Protein AF-A0AAE0R4P9-F1 (afdb_monomer_lite)

pLDDT: mean 78.82, std 17.65, range [33.41, 96.0]

Organism: NCBI:txid175788

Sequence (196 aa):
MGQENEKEKRLNDFHGYQITMQTGSVAAPDWIFLHCLPRKSEEVDDEVFYSPRSLVFPEAENRKWTIMKNSLLTAMNRFIGAVNNMDETVMVPSLLRDVPNASAGDDGDYLRVAEADMYTYYTHLKTIRNEIEWGAVLRGEEAQRPAEQAAEPEELENLLRFHLKGLYGVLTKLTSHANELTDRYKQEIGIAGWGQ

InterPro domains:
  IPR006130 Aspartate/ornithine carbamoyltransferase [PR00100] (29-38)
  IPR006130 Aspartate/ornithine carbamoyltransferase [PR00100] (40-63)
  IPR009786 Spot 14 family [PF07084] (68-191)
  IPR009786 Spot 14 family [PTHR14315] (66-192)
  IPR036901 Aspartate/ornithine carbamoyltransferase superfamily [G3DSA:3.40.50.1370] (1-62)
  IPR036901 Aspartate/ornithine carbamoyltransferase superfamily [SSF53671] (1-68)
  IPR053719 Lipogenesis and Microtubule Stabilization Superfamily [G3DSA:6.10.140.1610] (66-192)

Secondary structure (DSSP, 8-state):
---GGGHHHHHHHTTT--B-HHHHHTS-TT--B--PSSP-TTTB-HHHHTSTTB-HHHHHHHHHHHHHHTSHHHHHHHHHHHHHHHHHH-S-GGGGTT---TT-SSS-TT----S--HHHHHHHHHHHHHHHHH-TTS-SS----------S--HHHHHHHHHHHHHHHHHHHHHHHHHHHHHHHHHHTT-TTS--

Radius of gyration: 28.28 Å; chains: 1; bounding box: 63×45×63 Å

Structure (mmCIF, N/CA/C/O backbone):
data_AF-A0AAE0R4P9-F1
#
_entry.id   AF-A0AAE0R4P9-F1
#
loop_
_atom_site.group_PDB
_atom_site.id
_atom_site.type_symbol
_atom_site.label_atom_id
_atom_site.label_alt_id
_atom_site.label_comp_id
_atom_site.label_asym_id
_atom_site.label_entity_id
_atom_site.label_seq_id
_atom_site.pdbx_PDB_ins_code
_atom_site.Cartn_x
_atom_site.Cartn_y
_atom_site.Cartn_z
_atom_site.occupancy
_atom_site.B_iso_or_equiv
_atom_site.auth_seq_id
_atom_site.auth_comp_id
_atom_site.auth_asym_id
_atom_site.auth_atom_id
_atom_site.pdbx_PDB_model_num
ATOM 1 N N . MET A 1 1 ? -19.342 13.747 11.570 1.00 58.72 1 MET A N 1
ATOM 2 C CA . MET A 1 1 ? -18.900 14.984 12.259 1.00 58.72 1 MET A CA 1
ATOM 3 C C . MET A 1 1 ? -19.591 16.176 11.605 1.00 58.72 1 MET A C 1
ATOM 5 O O . MET A 1 1 ? -19.955 16.042 10.444 1.00 58.72 1 MET A O 1
ATOM 9 N N . GLY A 1 2 ? -19.804 17.288 12.321 1.00 75.75 2 GLY A N 1
ATOM 10 C CA . GLY A 1 2 ? -20.413 18.512 11.763 1.00 75.75 2 GLY A CA 1
ATOM 11 C C . GLY A 1 2 ? -21.912 18.728 12.032 1.00 75.75 2 GLY A C 1
ATOM 12 O O . GLY A 1 2 ? -22.491 19.648 11.472 1.00 75.75 2 GLY A O 1
ATOM 13 N N . GLN A 1 3 ? -22.543 17.910 12.882 1.00 74.81 3 GLN A N 1
ATOM 14 C CA . GLN A 1 3 ? -23.971 18.009 13.254 1.00 74.81 3 GLN A CA 1
ATOM 15 C C . GLN A 1 3 ? -24.159 17.957 14.780 1.00 74.81 3 GLN A C 1
ATOM 17 O O . GLN A 1 3 ? -25.011 17.244 15.303 1.00 74.81 3 GLN A O 1
ATOM 22 N N . GLU A 1 4 ? -23.305 18.651 15.526 1.00 77.81 4 GLU A N 1
ATOM 23 C CA . GLU A 1 4 ? -23.295 18.554 16.994 1.00 77.81 4 GLU A CA 1
ATOM 24 C C . GLU A 1 4 ? -24.542 19.188 17.628 1.00 77.81 4 GLU A C 1
ATOM 26 O O . GLU A 1 4 ? -25.077 18.643 18.590 1.00 77.81 4 GLU A O 1
ATOM 31 N N . ASN A 1 5 ? -25.080 20.251 17.019 1.00 80.19 5 ASN A N 1
ATOM 32 C CA . ASN A 1 5 ? -26.303 20.929 17.470 1.00 80.19 5 ASN A CA 1
ATOM 33 C C . ASN A 1 5 ? -27.567 20.053 17.370 1.00 80.19 5 ASN A C 1
ATOM 35 O O . ASN A 1 5 ? -28.570 20.350 18.009 1.00 80.19 5 ASN A O 1
ATOM 39 N N . GLU A 1 6 ? -27.534 18.974 16.581 1.00 84.50 6 GLU A N 1
ATOM 40 C CA . GLU A 1 6 ? -28.659 18.045 16.394 1.00 84.50 6 GLU A CA 1
ATOM 41 C C . GLU A 1 6 ? -28.501 16.752 17.210 1.00 84.50 6 GLU A C 1
ATOM 43 O O . GLU A 1 6 ? -29.314 15.832 17.089 1.00 84.50 6 GLU A O 1
ATOM 48 N N . LYS A 1 7 ? -27.454 16.657 18.042 1.00 82.12 7 LYS A N 1
ATOM 49 C CA . LYS A 1 7 ? -27.095 15.431 18.764 1.00 82.12 7 LYS A CA 1
ATOM 50 C C . LYS A 1 7 ? -28.247 14.895 19.617 1.00 82.12 7 LYS A C 1
ATOM 52 O O . LYS A 1 7 ? -28.540 13.707 19.541 1.00 82.12 7 LYS A O 1
ATOM 57 N N . GLU A 1 8 ? -28.906 15.749 20.399 1.00 83.25 8 GLU A N 1
ATOM 58 C CA . GLU A 1 8 ? -30.004 15.340 21.291 1.00 83.25 8 GLU A CA 1
ATOM 59 C C . GLU A 1 8 ? -31.221 14.826 20.522 1.00 83.25 8 GLU A C 1
ATOM 61 O O . GLU A 1 8 ? -31.790 13.793 20.872 1.00 83.25 8 GLU A O 1
ATOM 66 N N . LYS A 1 9 ? -31.586 15.500 19.426 1.00 87.44 9 LYS A N 1
ATOM 67 C CA . LYS A 1 9 ? -32.675 15.053 18.556 1.00 87.44 9 LYS A CA 1
ATOM 68 C C . LYS A 1 9 ? -32.369 13.671 17.977 1.00 87.44 9 LYS A C 1
ATOM 70 O O . LYS A 1 9 ? -33.199 12.777 18.060 1.00 87.44 9 LYS A O 1
ATOM 75 N N . ARG A 1 10 ? -31.148 13.471 17.474 1.00 86.75 10 ARG A N 1
ATOM 76 C CA . ARG A 1 10 ? -30.715 12.179 16.929 1.00 86.75 10 ARG A CA 1
ATOM 77 C C . ARG A 1 10 ? -30.654 11.081 17.988 1.00 86.75 10 ARG A C 1
ATOM 79 O O . ARG A 1 10 ? -31.025 9.957 17.690 1.00 86.75 10 ARG A O 1
ATOM 86 N N . LEU A 1 11 ? -30.214 11.383 19.208 1.00 85.94 11 LEU A N 1
ATOM 87 C CA . LEU A 1 11 ? -30.239 10.418 20.314 1.00 85.94 11 LEU A CA 1
ATOM 88 C C . LEU A 1 11 ? -31.655 9.899 20.576 1.00 85.94 11 LEU A C 1
ATOM 90 O O . LEU A 1 11 ? -31.833 8.699 20.759 1.00 85.94 11 LEU A O 1
ATOM 94 N N . ASN A 1 12 ? -32.652 10.785 20.531 1.00 88.19 12 ASN A N 1
ATOM 95 C CA . ASN A 1 12 ? -34.053 10.393 20.658 1.00 88.19 12 ASN A CA 1
ATOM 96 C C . ASN A 1 12 ? -34.551 9.617 19.430 1.00 88.19 12 ASN A C 1
ATOM 98 O O . ASN A 1 12 ? -35.180 8.575 19.592 1.00 88.19 12 ASN A O 1
ATOM 102 N N . ASP A 1 13 ? -34.240 10.077 18.215 1.00 91.12 13 ASP A N 1
ATOM 103 C CA . ASP A 1 13 ? -34.675 9.426 16.970 1.00 91.12 13 ASP A CA 1
ATOM 104 C C . ASP A 1 13 ? -34.090 8.006 16.816 1.00 91.12 13 ASP A C 1
ATOM 106 O O . ASP A 1 13 ? -34.750 7.110 16.292 1.00 91.12 13 ASP A O 1
ATOM 110 N N . PHE A 1 14 ? -32.859 7.788 17.293 1.00 89.50 14 PHE A N 1
ATOM 111 C CA . PHE A 1 14 ? -32.166 6.494 17.272 1.00 89.50 14 PHE A CA 1
ATOM 112 C C . PHE A 1 14 ? -32.306 5.705 18.582 1.00 89.50 14 PHE A C 1
ATOM 114 O O . PHE A 1 14 ? -31.661 4.666 18.754 1.00 89.50 14 PHE A O 1
ATOM 121 N N . HIS A 1 15 ? -33.161 6.149 19.504 1.00 88.50 15 HIS A N 1
ATOM 122 C CA . HIS A 1 15 ? -33.407 5.421 20.740 1.00 88.50 15 HIS A CA 1
ATOM 123 C C . HIS A 1 15 ? -33.958 4.017 20.436 1.00 88.50 15 HIS A C 1
ATOM 125 O O . HIS A 1 15 ? -34.934 3.858 19.704 1.00 88.50 15 HIS A O 1
ATOM 131 N N . GLY A 1 16 ? -33.329 2.985 21.004 1.00 89.38 16 GLY A N 1
ATOM 132 C CA . GLY A 1 16 ? -33.685 1.580 20.765 1.00 89.38 16 GLY A CA 1
ATOM 133 C C . GLY A 1 16 ? -33.009 0.926 19.554 1.00 89.38 16 GLY A C 1
ATOM 134 O O . GLY A 1 16 ? -33.188 -0.270 19.353 1.00 89.38 16 GLY A O 1
ATOM 135 N N . TYR A 1 17 ? -32.196 1.659 18.785 1.00 92.19 17 TYR A N 1
ATOM 136 C CA . TYR A 1 17 ? -31.399 1.100 17.680 1.00 92.19 17 TYR A CA 1
ATOM 137 C C . TYR A 1 17 ? -29.973 0.701 18.084 1.00 92.19 17 TYR A C 1
ATOM 139 O O . TYR A 1 17 ? -29.176 0.325 17.224 1.00 92.19 17 TYR A O 1
ATOM 147 N N . GLN A 1 18 ? -29.637 0.771 19.374 1.00 93.94 18 GLN A N 1
ATOM 148 C CA . GLN A 1 18 ? -28.334 0.328 19.861 1.00 93.94 18 GLN A CA 1
ATOM 149 C C . GLN A 1 18 ? -28.146 -1.167 19.567 1.00 93.94 18 GLN A C 1
ATOM 151 O O . GLN A 1 18 ? -29.007 -1.995 19.878 1.00 93.94 18 GLN A O 1
ATOM 156 N N . ILE A 1 19 ? -27.009 -1.523 18.972 1.00 94.56 19 ILE A N 1
ATOM 157 C CA . ILE A 1 19 ? -26.685 -2.920 18.688 1.00 94.56 19 ILE A CA 1
ATOM 158 C C . ILE A 1 19 ? -26.236 -3.601 19.983 1.00 94.56 19 ILE A C 1
ATOM 160 O O . ILE A 1 19 ? -25.223 -3.231 20.576 1.00 94.56 19 ILE A O 1
ATOM 164 N N . THR A 1 20 ? -26.993 -4.612 20.407 1.00 94.81 20 THR A N 1
ATOM 165 C CA . THR A 1 20 ? -26.744 -5.398 21.624 1.00 94.81 20 THR A CA 1
ATOM 166 C C . THR A 1 20 ? -26.648 -6.890 21.298 1.00 94.81 20 THR A C 1
ATOM 168 O O . THR A 1 20 ? -26.977 -7.327 20.190 1.00 94.81 20 THR A O 1
ATOM 171 N N . MET A 1 21 ? -26.248 -7.710 22.273 1.00 92.75 21 MET A N 1
ATOM 172 C CA . MET A 1 21 ? -26.248 -9.171 22.113 1.00 92.75 21 MET A CA 1
ATOM 173 C C . MET A 1 21 ? -27.657 -9.729 21.857 1.00 92.75 21 MET A C 1
ATOM 175 O O . MET A 1 21 ? -27.809 -10.731 21.158 1.00 92.75 21 MET A O 1
ATOM 179 N N . GLN A 1 22 ? -28.699 -9.050 22.351 1.00 92.44 22 GLN A N 1
ATOM 180 C CA . GLN A 1 22 ? -30.094 -9.386 22.053 1.00 92.44 22 GLN A CA 1
ATOM 181 C C . GLN A 1 22 ? -30.405 -9.149 20.571 1.00 92.44 22 GLN A C 1
ATOM 183 O O . GLN A 1 22 ? -31.009 -10.004 19.928 1.00 92.44 22 GLN A O 1
ATOM 188 N N . THR A 1 23 ? -29.913 -8.053 19.990 1.00 89.94 23 THR A N 1
ATOM 189 C CA . THR A 1 23 ? -30.006 -7.793 18.544 1.00 89.94 23 THR A CA 1
ATOM 190 C C . THR A 1 23 ? -29.269 -8.868 17.737 1.00 89.94 23 THR A C 1
ATOM 192 O O . THR A 1 23 ? -29.771 -9.335 16.720 1.00 89.94 23 THR A O 1
ATOM 195 N N . GLY A 1 24 ? -28.108 -9.327 18.214 1.00 88.44 24 GLY A N 1
ATOM 196 C CA . GLY A 1 24 ? -27.376 -10.442 17.604 1.00 88.44 24 GLY A CA 1
ATOM 197 C C . GLY A 1 24 ? -28.107 -11.789 17.686 1.00 88.44 24 GLY A C 1
ATOM 198 O O . GLY A 1 24 ? -27.900 -12.652 16.839 1.00 88.44 24 GLY A O 1
ATOM 199 N N . SER A 1 25 ? -28.994 -11.984 18.668 1.00 89.62 25 SER A N 1
ATOM 200 C CA . SER A 1 25 ? -29.718 -13.253 18.861 1.00 89.62 25 SER A CA 1
ATOM 201 C C . SER A 1 25 ? -30.745 -13.561 17.767 1.00 89.62 25 SER A C 1
ATOM 203 O O . SER A 1 25 ? -31.070 -14.726 17.548 1.00 89.62 25 SER A O 1
ATOM 205 N N . VAL A 1 26 ? -31.228 -12.531 17.063 1.00 93.94 26 VAL A N 1
ATOM 206 C CA . VAL A 1 26 ? -32.136 -12.683 15.914 1.00 93.94 26 VAL A CA 1
ATOM 207 C C . VAL A 1 26 ? -31.395 -12.794 14.576 1.00 93.94 26 VAL A C 1
ATOM 209 O O . VAL A 1 26 ? -32.025 -13.047 13.551 1.00 93.94 26 VAL A O 1
ATOM 212 N N . ALA A 1 27 ? -30.073 -12.596 14.565 1.00 93.31 27 ALA A N 1
ATOM 213 C CA . ALA A 1 27 ? -29.243 -12.741 13.374 1.00 93.31 27 ALA A CA 1
ATOM 214 C C . ALA A 1 27 ? -28.890 -14.216 13.102 1.00 93.31 27 ALA A C 1
ATOM 216 O O . ALA A 1 27 ? -29.140 -15.106 13.917 1.00 93.31 27 ALA A O 1
ATOM 217 N N . ALA A 1 28 ? -28.290 -14.485 11.939 1.00 95.19 28 ALA A N 1
ATOM 218 C CA . ALA A 1 28 ? -27.795 -15.820 11.601 1.00 95.19 28 ALA A CA 1
ATOM 219 C C . ALA A 1 28 ? -26.776 -16.321 12.650 1.00 95.19 28 ALA A C 1
ATOM 221 O O . ALA A 1 28 ? -26.017 -15.507 13.169 1.00 95.19 28 ALA A O 1
ATOM 222 N N . PRO A 1 29 ? -26.702 -17.627 12.973 1.00 92.81 29 PRO A N 1
ATOM 223 C CA . PRO A 1 29 ? -25.847 -18.138 14.060 1.00 92.81 29 PRO A CA 1
ATOM 224 C C . PRO A 1 29 ? -24.351 -17.776 13.958 1.00 92.81 29 PRO A C 1
ATOM 226 O O . PRO A 1 29 ? -23.649 -17.692 14.973 1.00 92.81 29 PRO A O 1
ATOM 229 N N . ASP A 1 30 ? -23.869 -17.556 12.738 1.00 94.06 30 ASP A N 1
ATOM 230 C CA . ASP A 1 30 ? -22.506 -17.193 12.349 1.00 94.06 30 ASP A CA 1
ATOM 231 C C . ASP A 1 30 ? -22.319 -15.682 12.119 1.00 94.06 30 ASP A C 1
ATOM 233 O O . ASP A 1 30 ? -21.364 -15.264 11.465 1.00 94.06 30 ASP A O 1
ATOM 237 N N . TRP A 1 31 ? -23.211 -14.849 12.662 1.00 95.44 31 TRP A N 1
ATOM 238 C CA . TRP A 1 31 ? -23.125 -13.402 12.505 1.00 95.44 31 TRP A CA 1
ATOM 239 C C . TRP A 1 31 ? -21.782 -12.836 12.985 1.00 95.44 31 TRP A C 1
ATOM 241 O O . TRP A 1 31 ? -21.207 -13.264 13.992 1.00 95.44 31 TRP A O 1
ATOM 251 N N . ILE A 1 32 ? -21.329 -11.815 12.262 1.00 95.44 32 ILE A N 1
ATOM 252 C CA . ILE A 1 32 ? -20.161 -10.997 12.580 1.00 95.44 32 ILE A CA 1
ATOM 253 C C . ILE A 1 32 ? -20.594 -9.545 12.749 1.00 95.44 32 ILE A C 1
ATOM 255 O O . ILE A 1 32 ? -21.553 -9.094 12.120 1.00 95.44 32 ILE A O 1
ATOM 259 N N . PHE A 1 33 ? -19.880 -8.809 13.592 1.00 95.75 33 PHE A N 1
ATOM 260 C CA . PHE A 1 33 ? -20.101 -7.383 13.789 1.00 95.75 33 PHE A CA 1
ATOM 261 C C . PHE A 1 33 ? -18.975 -6.566 13.158 1.00 95.75 33 PHE A C 1
ATOM 263 O O . PHE A 1 33 ? -17.792 -6.840 13.371 1.00 95.75 33 PHE A O 1
ATOM 270 N N . LEU A 1 34 ? -19.368 -5.557 12.383 1.00 94.94 34 LEU A N 1
ATOM 271 C CA . LEU A 1 34 ? -18.495 -4.602 11.705 1.00 94.94 34 LEU A CA 1
ATOM 272 C C . LEU A 1 34 ? -18.910 -3.187 12.099 1.00 94.94 34 LEU A C 1
ATOM 274 O O . LEU A 1 34 ? -20.095 -2.919 12.307 1.00 94.94 34 LEU A O 1
ATOM 278 N N . HIS A 1 35 ? -17.938 -2.287 12.207 1.00 93.88 35 HIS A N 1
ATOM 279 C CA . HIS A 1 35 ? -18.174 -0.904 12.608 1.00 93.88 35 HIS A CA 1
ATOM 280 C C . HIS A 1 35 ? -16.986 -0.032 12.220 1.00 93.88 35 HIS A C 1
ATOM 282 O O . HIS A 1 35 ? -15.831 -0.336 12.525 1.00 93.88 35 HIS A O 1
ATOM 288 N N . CYS A 1 36 ? -17.269 1.092 11.570 1.00 90.56 36 CYS A N 1
ATOM 289 C CA . CYS A 1 36 ? -16.236 2.047 11.224 1.00 90.56 36 CYS A CA 1
ATOM 290 C C . CYS A 1 36 ? -15.897 2.954 12.415 1.00 90.56 36 CYS A C 1
ATOM 292 O O . CYS A 1 36 ? -16.744 3.635 12.981 1.00 90.56 36 CYS A O 1
ATOM 294 N N . LEU A 1 37 ? -14.615 3.030 12.762 1.00 89.88 37 LEU A N 1
ATOM 295 C CA . LEU A 1 37 ? -14.149 3.896 13.845 1.00 89.88 37 LEU A CA 1
ATOM 296 C C . LEU A 1 37 ? -14.190 5.392 13.453 1.00 89.88 37 LEU A C 1
ATOM 298 O O . LEU A 1 37 ? -13.979 5.720 12.280 1.00 89.88 37 LEU A O 1
ATOM 302 N N . PRO A 1 38 ? -14.379 6.319 14.418 1.00 90.19 38 PRO A N 1
ATOM 303 C CA . PRO A 1 38 ? -14.466 6.091 15.864 1.00 90.19 38 PRO A CA 1
ATOM 304 C C . PRO A 1 38 ? -15.874 5.731 16.356 1.00 90.19 38 PRO A C 1
ATOM 306 O O . PRO A 1 38 ? -16.858 6.362 15.973 1.00 90.19 38 PRO A O 1
ATOM 309 N N . ARG A 1 39 ? -15.923 4.783 17.296 1.00 89.75 39 ARG A N 1
ATOM 310 C CA . ARG A 1 39 ? -17.142 4.318 17.965 1.00 89.75 39 ARG A CA 1
ATOM 311 C C . ARG A 1 39 ? -17.666 5.323 19.007 1.00 89.75 39 ARG A C 1
ATOM 313 O O . ARG A 1 39 ? -16.886 6.011 19.672 1.00 89.75 39 ARG A O 1
ATOM 320 N N . LYS A 1 40 ? -18.985 5.374 19.177 1.00 88.50 40 LYS A N 1
ATOM 321 C CA . LYS A 1 40 ? -19.752 6.025 20.248 1.00 88.50 40 LYS A CA 1
ATOM 322 C C . LYS A 1 40 ? -20.412 4.970 21.150 1.00 88.50 40 LYS A C 1
ATOM 324 O O . LYS A 1 40 ? -20.724 3.867 20.712 1.00 88.50 40 LYS A O 1
ATOM 329 N N . SER A 1 41 ? -20.608 5.276 22.429 1.00 86.38 41 SER A N 1
ATOM 330 C CA . SER A 1 41 ? -21.216 4.323 23.375 1.00 86.38 41 SER A CA 1
ATOM 331 C C . SER A 1 41 ? -22.700 4.082 23.085 1.00 86.38 41 SER A C 1
ATOM 333 O O . SER A 1 41 ? -23.235 3.026 23.399 1.00 86.38 41 SER A O 1
ATOM 335 N N . GLU A 1 42 ? -23.365 5.052 22.460 1.00 88.62 42 GLU A N 1
ATOM 336 C CA . GLU A 1 42 ? -24.811 5.059 22.241 1.00 88.62 42 GLU A CA 1
ATOM 337 C C . GLU A 1 42 ? -25.260 4.212 21.030 1.00 88.62 42 GLU A C 1
ATOM 339 O O . GLU A 1 42 ? -26.445 3.938 20.884 1.00 88.62 42 GLU A O 1
ATOM 344 N N . GLU A 1 43 ? -24.337 3.777 20.164 1.00 92.50 43 GLU A N 1
ATOM 345 C CA . GLU A 1 43 ? -24.650 3.019 18.933 1.00 92.50 43 GLU A CA 1
ATOM 346 C C . GLU A 1 43 ? -24.473 1.498 19.069 1.00 92.50 43 GLU A C 1
ATOM 348 O O . GLU A 1 43 ? -25.199 0.731 18.439 1.00 92.50 43 GLU A O 1
ATOM 353 N N . VAL A 1 44 ? -23.539 1.039 19.903 1.00 93.88 44 VAL A N 1
ATOM 354 C CA . VAL A 1 44 ? -23.268 -0.387 20.131 1.00 93.88 44 VAL A CA 1
ATOM 355 C C . VAL A 1 44 ? -22.817 -0.597 21.566 1.00 93.88 44 VAL A C 1
ATOM 357 O O . VAL A 1 44 ? -22.084 0.230 22.108 1.00 93.88 44 VAL A O 1
ATOM 360 N N . ASP A 1 45 ? -23.255 -1.694 22.171 1.00 94.19 45 ASP A N 1
ATOM 361 C CA . ASP A 1 45 ? -22.843 -2.106 23.511 1.00 94.19 45 ASP A CA 1
ATOM 362 C C . ASP A 1 45 ? -21.405 -2.664 23.528 1.00 94.19 45 ASP A C 1
ATOM 364 O O . ASP A 1 45 ? -20.922 -3.235 22.544 1.00 94.19 45 ASP A O 1
ATOM 368 N N . ASP A 1 46 ? -20.713 -2.521 24.658 1.00 94.38 46 ASP A N 1
ATOM 369 C CA . ASP A 1 46 ? -19.353 -3.030 24.860 1.00 94.38 46 ASP A CA 1
ATOM 370 C C . ASP A 1 46 ? -19.282 -4.544 24.662 1.00 94.38 46 ASP A C 1
ATOM 372 O O . ASP A 1 46 ? -18.326 -5.040 24.060 1.00 94.38 46 ASP A O 1
ATOM 376 N N . GLU A 1 47 ? -20.316 -5.269 25.100 1.00 94.56 47 GLU A N 1
ATOM 377 C CA . GLU A 1 47 ? -20.384 -6.721 24.947 1.00 94.56 47 GLU A CA 1
ATOM 378 C C . GLU A 1 47 ? -20.304 -7.146 23.481 1.00 94.56 47 GLU A C 1
ATOM 380 O O . GLU A 1 47 ? -19.588 -8.092 23.165 1.00 94.56 47 GLU A O 1
ATOM 385 N N . VAL A 1 48 ? -20.979 -6.433 22.573 1.00 94.38 48 VAL A N 1
ATOM 386 C CA . VAL A 1 48 ? -20.925 -6.723 21.132 1.00 94.38 48 VAL A CA 1
ATOM 387 C C . VAL A 1 48 ? -19.596 -6.259 20.552 1.00 94.38 48 VAL A C 1
ATOM 389 O O . VAL A 1 48 ? -18.939 -7.024 19.841 1.00 94.38 48 VAL A O 1
ATOM 392 N N . PHE A 1 49 ? -19.187 -5.027 20.865 1.00 95.06 49 PHE A N 1
ATOM 393 C CA . PHE A 1 49 ? -18.022 -4.384 20.262 1.00 95.06 49 PHE A CA 1
ATOM 394 C C . PHE A 1 49 ? -16.709 -5.116 20.565 1.00 95.06 49 PHE A C 1
ATOM 396 O O . PHE A 1 49 ? -15.840 -5.191 19.696 1.00 95.06 49 PHE A O 1
ATOM 403 N N . TYR A 1 50 ? -16.572 -5.680 21.767 1.00 94.31 50 TYR A N 1
ATOM 404 C CA . TYR A 1 50 ? -15.398 -6.454 22.184 1.00 94.31 50 TYR A CA 1
ATOM 405 C C . TYR A 1 50 ? -15.618 -7.973 22.140 1.00 94.31 50 TYR A C 1
ATOM 407 O O . TYR A 1 50 ? -14.743 -8.734 22.556 1.00 94.31 50 TYR A O 1
ATOM 415 N N . SER A 1 51 ? -16.765 -8.438 21.633 1.00 94.19 51 SER A N 1
ATOM 416 C CA . SER A 1 51 ? -17.028 -9.872 21.497 1.00 94.19 51 SER A CA 1
ATOM 417 C C . SER A 1 51 ? -16.057 -10.545 20.515 1.00 94.19 51 SER A C 1
ATOM 419 O O . SER A 1 51 ? -15.568 -9.908 19.580 1.00 94.19 51 SER A O 1
ATOM 421 N N . PRO A 1 52 ? -15.885 -11.877 20.604 1.00 93.88 52 PRO A N 1
ATOM 422 C CA . PRO A 1 52 ? -15.199 -12.660 19.572 1.00 93.88 52 PRO A CA 1
ATOM 423 C C . PRO A 1 52 ? -15.837 -12.584 18.174 1.00 93.88 52 PRO A C 1
ATOM 425 O O . PRO A 1 52 ? -15.219 -13.003 17.201 1.00 93.88 52 PRO A O 1
ATOM 428 N N . ARG A 1 53 ? -17.079 -12.088 18.063 1.00 94.00 53 ARG A N 1
ATOM 429 C CA . ARG A 1 53 ? -17.784 -11.882 16.788 1.00 94.00 53 ARG A CA 1
ATOM 430 C C . ARG A 1 53 ? -17.491 -10.518 16.160 1.00 94.00 53 ARG A C 1
ATOM 432 O O . ARG A 1 53 ? -17.874 -10.279 15.017 1.00 94.00 53 ARG A O 1
ATOM 439 N N . SER A 1 54 ? -16.832 -9.626 16.895 1.00 96.00 54 SER A N 1
ATOM 440 C CA . SER A 1 54 ? -16.444 -8.305 16.417 1.00 96.00 54 SER A CA 1
ATOM 441 C C . SER A 1 54 ? -15.184 -8.382 15.565 1.00 96.00 54 SER A C 1
ATOM 443 O O . SER A 1 54 ? -14.131 -8.831 16.014 1.00 96.00 54 SER A O 1
ATOM 445 N N . LEU A 1 55 ? -15.285 -7.889 14.333 1.00 95.81 55 LEU A N 1
ATOM 446 C CA . LEU A 1 55 ? -14.162 -7.747 13.407 1.00 95.81 55 LEU A CA 1
ATOM 447 C C . LEU A 1 55 ? -13.776 -6.278 13.196 1.00 95.81 55 LEU A C 1
ATOM 449 O O . LEU A 1 55 ? -13.101 -5.959 12.223 1.00 95.81 55 LEU A O 1
ATOM 453 N N . VAL A 1 56 ? -14.144 -5.386 14.118 1.00 94.25 56 VAL A N 1
ATOM 454 C CA . VAL A 1 56 ? -13.907 -3.935 14.009 1.00 94.25 56 VAL A CA 1
ATOM 455 C C . VAL A 1 56 ? -12.421 -3.583 13.858 1.00 94.25 56 VAL A C 1
ATOM 457 O O . VAL A 1 56 ? -12.050 -2.781 13.000 1.00 94.25 56 VAL A O 1
ATOM 460 N N . PHE A 1 57 ? -11.540 -4.188 14.660 1.00 91.75 57 PHE A N 1
ATOM 461 C CA . PHE A 1 57 ? -10.098 -3.927 14.557 1.00 91.75 57 PHE A CA 1
ATOM 462 C C . PHE A 1 57 ? -9.472 -4.541 13.291 1.00 91.75 57 PHE A C 1
ATOM 464 O O . PHE A 1 57 ? -8.764 -3.813 12.590 1.00 91.75 57 PHE A O 1
ATOM 471 N N . PRO A 1 58 ? -9.767 -5.807 12.922 1.00 92.31 58 PRO A N 1
ATOM 472 C CA . PRO A 1 58 ? -9.394 -6.341 11.611 1.00 92.31 58 PRO A CA 1
ATOM 473 C C . PRO A 1 58 ? -9.900 -5.500 10.426 1.00 92.31 58 PRO A C 1
ATOM 475 O O . PRO A 1 58 ? -9.159 -5.266 9.473 1.00 92.31 58 PRO A O 1
ATOM 478 N N . GLU A 1 59 ? -11.139 -4.998 10.473 1.00 89.44 59 GLU A N 1
ATOM 479 C CA . GLU A 1 59 ? -11.705 -4.105 9.452 1.00 89.44 59 GLU A CA 1
ATOM 480 C C . GLU A 1 59 ? -10.879 -2.816 9.326 1.00 89.44 59 GLU A C 1
ATOM 482 O O . GLU A 1 59 ? -10.513 -2.410 8.217 1.00 89.44 59 GLU A O 1
ATOM 487 N N . ALA A 1 60 ? -10.538 -2.190 10.457 1.00 88.00 60 ALA A N 1
ATOM 488 C CA . ALA A 1 60 ? -9.708 -0.991 10.486 1.00 88.00 60 ALA A CA 1
ATOM 489 C C . ALA A 1 60 ? -8.307 -1.245 9.901 1.00 88.00 60 ALA A C 1
ATOM 491 O O . ALA A 1 60 ? -7.814 -0.435 9.112 1.00 88.00 60 ALA A O 1
ATOM 492 N N . GLU A 1 61 ? -7.682 -2.381 10.219 1.00 84.88 61 GLU A N 1
ATOM 493 C CA . GLU A 1 61 ? -6.384 -2.759 9.655 1.00 84.88 61 GLU A CA 1
ATOM 494 C C . GLU A 1 61 ? -6.467 -2.989 8.137 1.00 84.88 61 GLU A C 1
ATOM 496 O O . GLU A 1 61 ? -5.624 -2.505 7.375 1.00 84.88 61 GLU A O 1
ATOM 501 N N . ASN A 1 62 ? -7.534 -3.638 7.663 1.00 86.50 62 ASN A N 1
ATOM 502 C CA . ASN A 1 62 ? -7.767 -3.893 6.241 1.00 86.50 62 ASN A CA 1
ATOM 503 C C . ASN A 1 62 ? -7.861 -2.610 5.399 1.00 86.50 62 ASN A C 1
ATOM 505 O O . ASN A 1 62 ? -7.497 -2.624 4.215 1.00 86.50 62 ASN A O 1
ATOM 509 N 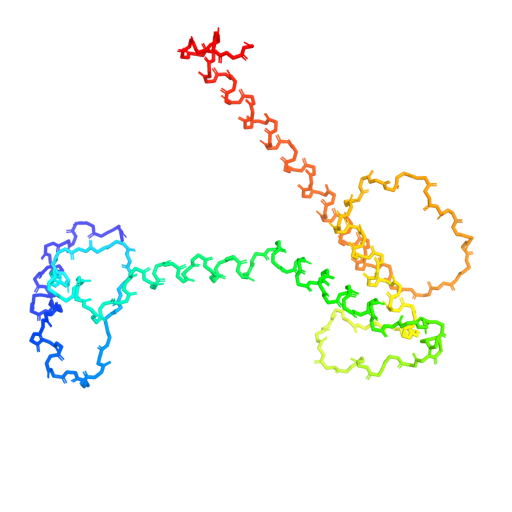N . ARG A 1 63 ? -8.250 -1.468 5.988 1.00 80.88 63 ARG A N 1
ATOM 510 C CA . ARG A 1 63 ? -8.184 -0.164 5.300 1.00 80.88 63 ARG A CA 1
ATOM 511 C C . ARG A 1 63 ? -6.752 0.219 4.935 1.00 80.88 63 ARG A C 1
ATOM 513 O O . ARG A 1 63 ? -6.520 0.651 3.807 1.00 80.88 63 ARG A O 1
ATOM 520 N N . LYS A 1 64 ? -5.781 0.001 5.833 1.00 74.31 64 LYS A N 1
ATOM 521 C CA . LYS A 1 64 ? -4.353 0.244 5.563 1.00 74.31 64 LYS A CA 1
ATOM 522 C C . LYS A 1 64 ? -3.893 -0.581 4.363 1.00 74.31 64 LYS A C 1
ATOM 524 O O . LYS A 1 64 ? -3.324 -0.037 3.421 1.00 74.31 64 LYS A O 1
ATOM 529 N N . TRP A 1 65 ? -4.186 -1.880 4.364 1.00 71.38 65 TRP A N 1
ATOM 530 C CA . TRP A 1 65 ? -3.809 -2.791 3.281 1.00 71.38 65 TRP A CA 1
ATOM 531 C C . TRP A 1 65 ? -4.433 -2.401 1.940 1.00 71.38 65 TRP A C 1
ATOM 533 O O . TRP A 1 65 ? -3.767 -2.465 0.910 1.00 71.38 65 TRP A O 1
ATOM 543 N N . THR A 1 66 ? -5.685 -1.948 1.945 1.00 70.62 66 THR A N 1
ATOM 544 C CA . THR A 1 66 ? -6.398 -1.535 0.727 1.00 70.62 66 THR A CA 1
ATOM 545 C C . THR A 1 66 ? -5.825 -0.243 0.147 1.00 70.62 66 THR A C 1
ATOM 547 O O . THR A 1 66 ? -5.556 -0.169 -1.049 1.00 70.62 66 THR A O 1
ATOM 550 N N . ILE A 1 67 ? -5.553 0.753 0.994 1.00 69.19 67 ILE A N 1
ATOM 551 C CA . ILE A 1 67 ? -4.940 2.021 0.575 1.00 69.19 67 ILE A CA 1
ATOM 552 C C . ILE A 1 67 ? -3.518 1.783 0.053 1.00 69.19 67 ILE A C 1
ATOM 554 O O . ILE A 1 67 ? -3.155 2.293 -1.005 1.00 69.19 67 ILE A O 1
ATOM 558 N N . MET A 1 68 ? -2.726 0.956 0.743 1.00 61.94 68 MET A N 1
ATOM 559 C CA . MET A 1 68 ? -1.374 0.614 0.293 1.00 61.94 68 MET A CA 1
ATOM 560 C C . MET A 1 68 ? -1.396 -0.110 -1.059 1.00 61.94 68 MET A C 1
ATOM 562 O O . MET A 1 68 ? -0.586 0.223 -1.921 1.00 61.94 68 MET A O 1
ATOM 566 N N . LYS A 1 69 ? -2.354 -1.020 -1.300 1.00 66.75 69 LYS A N 1
ATOM 567 C CA . LYS A 1 69 ? -2.500 -1.749 -2.577 1.00 66.75 69 LYS A CA 1
ATOM 568 C C . LYS A 1 69 ? -2.722 -0.848 -3.797 1.00 66.75 69 LYS A C 1
ATOM 570 O O . LYS A 1 69 ? -2.351 -1.263 -4.897 1.00 66.75 69 LYS A O 1
ATOM 575 N N . ASN A 1 70 ? -3.302 0.335 -3.595 1.00 73.62 70 ASN A N 1
ATOM 576 C CA . ASN A 1 70 ? -3.567 1.330 -4.638 1.00 73.62 70 ASN A CA 1
ATOM 577 C C . ASN A 1 70 ? -2.509 2.445 -4.676 1.00 73.62 70 ASN A C 1
ATOM 579 O O . ASN A 1 70 ? -2.670 3.430 -5.393 1.00 73.62 70 ASN A O 1
ATOM 583 N N . SER A 1 71 ? -1.431 2.321 -3.898 1.00 83.38 71 SER A N 1
ATOM 584 C CA . SER A 1 71 ? -0.328 3.278 -3.948 1.00 83.38 71 SER A CA 1
ATOM 585 C C . SER A 1 71 ? 0.476 3.135 -5.239 1.00 83.38 71 SER A C 1
ATOM 587 O O . SER A 1 71 ? 0.690 2.025 -5.737 1.00 83.38 71 SER A O 1
ATOM 589 N N . LEU A 1 72 ? 1.004 4.264 -5.721 1.00 83.25 72 LEU A N 1
ATOM 590 C CA . LEU A 1 72 ? 1.947 4.302 -6.840 1.00 83.25 72 LEU A CA 1
ATOM 591 C C . LEU A 1 72 ? 3.138 3.360 -6.603 1.00 83.25 72 LEU A C 1
ATOM 593 O O . LEU A 1 72 ? 3.504 2.604 -7.494 1.00 83.25 72 LEU A O 1
ATOM 597 N N . LEU A 1 73 ? 3.675 3.329 -5.377 1.00 83.19 73 LEU A N 1
ATOM 598 C CA . LEU A 1 73 ? 4.775 2.437 -4.998 1.00 83.19 73 LEU A CA 1
ATOM 599 C C . LEU A 1 73 ? 4.416 0.957 -5.202 1.00 83.19 73 LEU A C 1
ATOM 601 O O . LEU A 1 73 ? 5.224 0.180 -5.700 1.00 83.19 73 LEU A O 1
ATOM 605 N N . THR A 1 74 ? 3.192 0.558 -4.850 1.00 83.94 74 THR A N 1
ATOM 606 C CA . THR A 1 74 ? 2.747 -0.826 -5.056 1.00 83.94 74 THR A CA 1
ATOM 607 C C . THR A 1 74 ? 2.545 -1.142 -6.535 1.00 83.94 74 THR A C 1
ATOM 609 O O . THR A 1 74 ? 2.897 -2.239 -6.966 1.00 83.94 74 THR A O 1
ATOM 612 N N . ALA A 1 75 ? 2.025 -0.201 -7.327 1.00 86.19 75 ALA A N 1
ATOM 613 C CA . ALA A 1 75 ? 1.929 -0.364 -8.777 1.00 86.19 75 ALA A CA 1
ATOM 614 C C . ALA A 1 75 ? 3.320 -0.517 -9.425 1.00 86.19 75 ALA A C 1
ATOM 616 O O . ALA A 1 75 ? 3.527 -1.451 -10.197 1.00 86.19 75 ALA A O 1
ATOM 617 N N . MET A 1 76 ? 4.289 0.322 -9.036 1.00 88.25 76 MET A N 1
ATOM 618 C CA . MET A 1 76 ? 5.685 0.242 -9.487 1.00 88.25 76 MET A CA 1
ATOM 619 C C . MET A 1 76 ? 6.322 -1.104 -9.117 1.00 88.25 76 MET A C 1
ATOM 621 O O . MET A 1 76 ? 6.889 -1.766 -9.979 1.00 88.25 76 MET A O 1
ATOM 625 N N . ASN A 1 77 ? 6.168 -1.561 -7.871 1.00 88.81 77 ASN A N 1
ATOM 626 C CA . ASN A 1 77 ? 6.724 -2.845 -7.427 1.00 88.81 77 ASN A CA 1
ATOM 627 C C . ASN A 1 77 ? 6.104 -4.046 -8.158 1.00 88.81 77 ASN A C 1
ATOM 629 O O . ASN A 1 77 ? 6.810 -4.999 -8.480 1.00 88.81 77 ASN A O 1
ATOM 633 N N . ARG A 1 78 ? 4.795 -4.009 -8.449 1.00 90.12 78 ARG A N 1
ATOM 634 C CA . ARG A 1 78 ? 4.133 -5.044 -9.264 1.00 90.12 78 ARG A CA 1
ATOM 635 C C . ARG A 1 78 ? 4.683 -5.071 -10.686 1.00 90.12 78 ARG A C 1
ATOM 637 O O . ARG A 1 78 ? 4.966 -6.151 -11.193 1.00 90.12 78 ARG A O 1
ATOM 644 N N . PHE A 1 79 ? 4.850 -3.900 -11.301 1.00 91.69 79 PHE A N 1
ATOM 645 C CA . PHE A 1 79 ? 5.452 -3.777 -12.625 1.00 91.69 79 PHE A CA 1
ATOM 646 C C . PHE A 1 79 ? 6.885 -4.327 -12.642 1.00 91.69 79 PHE A C 1
ATOM 648 O O . PHE A 1 79 ? 7.186 -5.195 -13.458 1.00 91.69 79 PHE A O 1
ATOM 655 N N . ILE A 1 80 ? 7.738 -3.905 -11.701 1.00 91.44 80 ILE A N 1
ATOM 656 C CA . ILE A 1 80 ? 9.114 -4.409 -11.565 1.00 91.44 80 ILE A CA 1
ATOM 657 C C . ILE A 1 80 ? 9.122 -5.936 -11.438 1.00 91.44 80 ILE A C 1
ATOM 659 O O . ILE A 1 80 ? 9.836 -6.610 -12.177 1.00 91.44 80 ILE A O 1
ATOM 663 N N . GLY A 1 81 ? 8.298 -6.488 -10.542 1.00 92.56 81 GLY A N 1
ATOM 664 C CA . GLY A 1 81 ? 8.202 -7.933 -10.338 1.00 92.56 81 GLY A CA 1
ATOM 665 C C . GLY A 1 81 ? 7.787 -8.687 -11.604 1.00 92.56 81 GLY A C 1
ATOM 666 O O . GLY A 1 81 ? 8.378 -9.715 -11.924 1.00 92.56 81 GLY A O 1
ATOM 667 N N . ALA A 1 82 ? 6.823 -8.156 -12.362 1.00 94.56 82 ALA A N 1
ATOM 668 C CA . ALA A 1 82 ? 6.395 -8.745 -13.629 1.00 94.56 82 ALA A CA 1
ATOM 669 C C . ALA A 1 82 ? 7.509 -8.721 -14.690 1.00 94.56 82 ALA A C 1
ATOM 671 O O . ALA A 1 82 ? 7.732 -9.729 -15.359 1.00 94.56 82 ALA A O 1
ATOM 672 N N . VAL A 1 83 ? 8.243 -7.607 -14.813 1.00 93.12 83 VAL A N 1
ATOM 673 C CA . VAL A 1 83 ? 9.373 -7.488 -15.751 1.00 93.12 83 VAL A CA 1
ATOM 674 C C . VAL A 1 83 ? 10.537 -8.391 -15.337 1.00 93.12 83 VAL A C 1
ATOM 676 O O . VAL A 1 83 ? 11.169 -8.981 -16.206 1.00 93.12 83 VAL A O 1
ATOM 679 N N . ASN A 1 84 ? 10.804 -8.563 -14.041 1.00 93.00 84 ASN A N 1
ATOM 680 C CA . ASN A 1 84 ? 11.841 -9.484 -13.564 1.00 93.00 84 ASN A CA 1
ATOM 681 C C . ASN A 1 84 ? 11.478 -10.943 -13.845 1.00 93.00 84 ASN A C 1
ATOM 683 O O . ASN A 1 84 ? 12.285 -11.660 -14.425 1.00 93.00 84 ASN A O 1
ATOM 687 N N . ASN A 1 85 ? 10.240 -11.352 -13.558 1.00 95.50 85 ASN A N 1
ATOM 688 C CA . ASN A 1 85 ? 9.755 -12.680 -13.934 1.00 95.50 85 ASN A CA 1
ATOM 689 C C . ASN A 1 85 ? 9.817 -12.901 -15.457 1.00 95.50 85 ASN A C 1
ATOM 691 O O . ASN A 1 85 ? 10.184 -13.980 -15.918 1.00 95.50 85 ASN A O 1
ATOM 695 N N . MET A 1 86 ? 9.481 -11.879 -16.254 1.00 94.06 86 MET A N 1
ATOM 696 C CA . MET A 1 86 ? 9.643 -11.922 -17.709 1.00 94.06 86 MET A CA 1
ATOM 697 C C . MET A 1 86 ? 11.114 -12.124 -18.100 1.00 94.06 86 MET A C 1
ATOM 699 O O . MET A 1 86 ? 11.394 -12.967 -18.944 1.00 94.06 86 MET A O 1
ATOM 703 N N . ASP A 1 87 ? 12.047 -11.389 -17.492 1.00 91.06 87 ASP A N 1
ATOM 704 C CA . ASP A 1 87 ? 13.486 -11.476 -17.778 1.00 91.06 87 ASP A CA 1
ATOM 705 C C . ASP A 1 87 ? 14.068 -12.853 -17.425 1.00 91.06 87 ASP A C 1
ATOM 707 O O . ASP A 1 87 ? 14.849 -13.412 -18.188 1.00 91.06 87 ASP A O 1
ATOM 711 N N . GLU A 1 88 ? 13.627 -13.435 -16.307 1.00 92.12 88 GLU A N 1
ATOM 712 C CA . GLU A 1 88 ? 13.982 -14.796 -15.888 1.00 92.12 88 GLU A CA 1
ATOM 713 C C . GLU A 1 88 ? 13.386 -15.872 -16.809 1.00 92.12 88 GLU A C 1
ATOM 715 O O . GLU A 1 88 ? 13.978 -16.932 -17.002 1.00 92.12 88 GLU A O 1
ATOM 720 N N . THR A 1 89 ? 12.215 -15.611 -17.395 1.00 94.44 89 THR A N 1
ATOM 721 C CA . THR A 1 89 ? 11.532 -16.561 -18.285 1.00 94.44 89 THR A CA 1
ATOM 722 C C . THR A 1 89 ? 12.087 -16.506 -19.713 1.00 94.44 89 THR A C 1
ATOM 724 O O . THR A 1 89 ? 12.233 -17.536 -20.377 1.00 94.44 89 THR A O 1
ATOM 727 N N . VAL A 1 90 ? 12.407 -15.311 -20.216 1.00 92.12 90 VAL A N 1
ATOM 728 C CA . VAL A 1 90 ? 12.905 -15.092 -21.582 1.00 92.12 90 VAL A CA 1
ATOM 729 C C . VAL A 1 90 ? 14.422 -15.302 -21.621 1.00 92.12 90 VAL A C 1
ATOM 731 O O . VAL A 1 90 ? 15.215 -14.368 -21.695 1.00 92.12 90 VAL A O 1
ATOM 734 N N . MET A 1 91 ? 14.831 -16.570 -21.628 1.00 89.56 91 MET A N 1
ATOM 735 C CA . MET A 1 91 ? 16.248 -16.964 -21.619 1.00 89.56 91 MET A CA 1
ATOM 736 C C . MET A 1 91 ? 16.999 -16.630 -22.918 1.00 89.56 91 MET A C 1
ATOM 738 O O . MET A 1 91 ? 18.222 -16.507 -22.917 1.00 89.56 91 MET A O 1
ATOM 742 N N . VAL A 1 92 ? 16.282 -16.499 -24.039 1.00 92.69 92 VAL A N 1
ATOM 743 C CA . VAL A 1 92 ? 16.863 -16.180 -25.354 1.00 92.69 92 VAL A CA 1
ATOM 744 C C . VAL A 1 92 ? 16.053 -15.056 -26.015 1.00 92.69 92 VAL A C 1
ATOM 746 O O . VAL A 1 92 ? 15.205 -15.324 -26.867 1.00 92.69 92 VAL A O 1
ATOM 749 N N . PRO A 1 93 ? 16.297 -13.780 -25.649 1.00 87.56 93 PRO A N 1
ATOM 750 C CA . PRO A 1 93 ? 15.500 -12.651 -26.136 1.00 87.56 93 PRO A CA 1
ATOM 751 C C . PRO A 1 93 ? 15.521 -12.462 -27.656 1.00 87.56 93 PRO A C 1
ATOM 753 O O . PRO A 1 93 ? 14.575 -11.921 -28.217 1.00 87.56 93 PRO A O 1
ATOM 756 N N . SER A 1 94 ? 16.565 -12.925 -28.352 1.00 87.06 94 SER A N 1
ATOM 757 C CA . SER A 1 94 ? 16.650 -12.835 -29.816 1.00 87.06 94 SER A CA 1
ATOM 758 C C . SER A 1 94 ? 15.538 -13.595 -30.543 1.00 87.06 94 SER A C 1
ATOM 760 O O . SER A 1 94 ? 15.224 -13.233 -31.671 1.00 87.06 94 SER A O 1
ATOM 762 N N . LEU A 1 95 ? 14.916 -14.593 -29.902 1.00 90.12 95 LEU A N 1
ATOM 763 C CA . LEU A 1 95 ? 13.771 -15.325 -30.457 1.00 90.12 95 LEU A CA 1
ATOM 764 C C . LEU A 1 95 ? 12.493 -14.480 -30.543 1.00 90.12 95 LEU A C 1
ATOM 766 O O . LEU A 1 95 ? 11.538 -14.903 -31.180 1.00 90.12 95 LEU A O 1
ATOM 770 N N . LEU A 1 96 ? 12.464 -13.309 -29.901 1.00 86.94 96 LEU A N 1
ATOM 771 C CA . LEU A 1 96 ? 11.332 -12.384 -29.956 1.00 86.94 96 LEU A CA 1
ATOM 772 C C . LEU A 1 96 ? 11.400 -11.424 -31.154 1.00 86.94 96 LEU A C 1
ATOM 774 O O . LEU A 1 96 ? 10.465 -10.648 -31.358 1.00 86.94 96 LEU A O 1
ATOM 778 N N . ARG A 1 97 ? 12.505 -11.429 -31.913 1.00 85.75 97 ARG A N 1
ATOM 779 C CA . ARG A 1 97 ? 12.654 -10.570 -33.093 1.00 85.75 97 ARG A CA 1
ATOM 780 C C . ARG A 1 97 ? 11.700 -11.009 -34.188 1.00 85.75 97 ARG A C 1
ATOM 782 O O . ARG A 1 97 ? 11.504 -12.206 -34.382 1.00 85.75 97 ARG A O 1
ATOM 789 N N . ASP A 1 98 ? 11.110 -10.034 -34.867 1.00 82.56 98 ASP A N 1
ATOM 790 C CA . ASP A 1 98 ? 10.145 -10.240 -35.953 1.00 82.56 98 ASP A CA 1
ATOM 791 C C . ASP A 1 98 ? 8.891 -11.049 -35.546 1.00 82.56 98 ASP A C 1
ATOM 793 O O . ASP A 1 98 ? 8.099 -11.452 -36.399 1.00 82.56 98 ASP A O 1
ATOM 797 N N . VAL A 1 99 ? 8.674 -11.281 -34.242 1.00 83.19 99 VAL A N 1
ATOM 798 C CA . VAL A 1 99 ? 7.459 -11.915 -33.717 1.00 83.19 99 VAL A CA 1
ATOM 799 C C . VAL A 1 99 ? 6.378 -10.841 -33.581 1.00 83.19 99 VAL A C 1
ATOM 801 O O 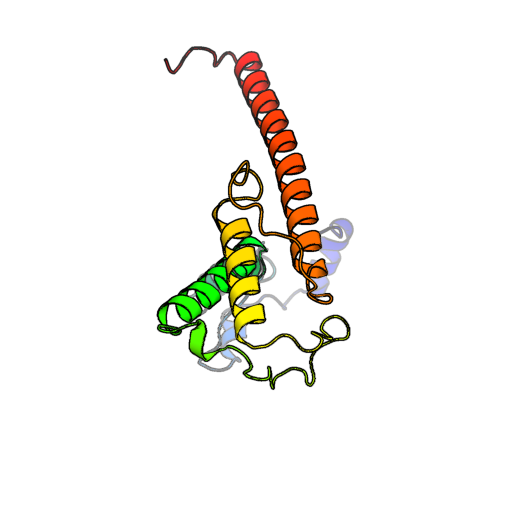. VAL A 1 99 ? 6.569 -9.899 -32.803 1.00 83.19 99 VAL A O 1
ATOM 804 N N . PRO A 1 100 ? 5.235 -10.962 -34.283 1.00 77.38 100 PRO A N 1
ATOM 805 C CA . PRO A 1 100 ? 4.154 -9.991 -34.184 1.00 77.38 100 PRO A CA 1
ATOM 806 C C . PRO A 1 100 ? 3.568 -9.952 -32.772 1.00 77.38 100 PRO A C 1
ATOM 808 O O . PRO A 1 100 ? 3.268 -10.993 -32.182 1.00 77.38 100 PRO A O 1
ATOM 811 N N . ASN A 1 101 ? 3.351 -8.750 -32.245 1.00 68.75 101 ASN A N 1
ATOM 812 C CA . ASN A 1 101 ? 2.655 -8.575 -30.979 1.00 68.75 101 ASN A CA 1
ATOM 813 C C . ASN A 1 101 ? 1.136 -8.741 -31.187 1.00 68.75 101 ASN A C 1
ATOM 815 O O . ASN A 1 101 ? 0.447 -7.827 -31.636 1.00 68.75 101 ASN A O 1
ATOM 819 N N . ALA A 1 102 ? 0.613 -9.936 -30.906 1.00 57.59 102 ALA A N 1
ATOM 820 C CA . ALA A 1 102 ? -0.771 -10.306 -31.213 1.00 57.59 102 ALA A CA 1
ATOM 821 C C . ALA A 1 102 ? -1.830 -9.710 -30.258 1.00 57.59 102 ALA A C 1
ATOM 823 O O . ALA A 1 102 ? -3.021 -9.870 -30.513 1.00 57.59 102 ALA A O 1
ATOM 824 N N . SER A 1 103 ? -1.437 -9.033 -29.170 1.00 54.31 103 SER A N 1
ATOM 825 C CA . SER A 1 103 ? -2.371 -8.526 -28.150 1.00 54.31 103 SER A CA 1
ATOM 826 C C . SER A 1 103 ? -2.815 -7.070 -28.348 1.00 54.31 103 SER A C 1
ATOM 828 O O . SER A 1 103 ? -3.343 -6.467 -27.419 1.00 54.31 103 SER A O 1
ATOM 830 N N . ALA A 1 104 ? -2.629 -6.482 -29.533 1.00 52.41 104 ALA A N 1
ATOM 831 C CA . ALA A 1 104 ? -3.069 -5.116 -29.850 1.00 52.41 104 ALA A CA 1
ATOM 832 C C . ALA A 1 104 ? -4.593 -5.008 -30.109 1.00 52.41 104 ALA A C 1
ATOM 834 O O . ALA A 1 104 ? -5.032 -4.313 -31.025 1.00 52.41 104 ALA A O 1
ATOM 835 N N . GLY A 1 105 ? -5.408 -5.730 -29.335 1.00 48.41 105 GLY A N 1
ATOM 836 C CA . GLY A 1 105 ? -6.862 -5.749 -29.457 1.00 48.41 105 GLY A CA 1
ATOM 837 C C . GLY A 1 105 ? -7.542 -5.702 -28.091 1.00 48.41 105 GLY A C 1
ATOM 838 O O . GLY A 1 105 ? -7.488 -6.685 -27.361 1.00 48.41 105 GLY A O 1
ATOM 839 N N . ASP A 1 106 ? -8.215 -4.575 -27.834 1.00 48.69 106 ASP A N 1
ATOM 840 C CA . ASP A 1 106 ? -9.353 -4.370 -26.909 1.00 48.69 106 ASP A CA 1
ATOM 841 C C . ASP A 1 106 ? -9.169 -3.584 -25.590 1.00 48.69 106 ASP A C 1
ATOM 843 O O . ASP A 1 106 ? -10.151 -3.400 -24.885 1.00 48.69 106 ASP A O 1
ATOM 847 N N . ASP A 1 107 ? -8.014 -2.981 -25.280 1.00 47.03 107 ASP A N 1
ATOM 848 C CA . ASP A 1 107 ? -7.909 -2.097 -24.097 1.00 47.03 107 ASP A CA 1
ATOM 849 C C . ASP A 1 107 ? -7.448 -0.672 -24.448 1.00 47.03 107 ASP A C 1
ATOM 851 O O . ASP A 1 107 ? -6.270 -0.432 -24.688 1.00 47.03 107 ASP A O 1
ATOM 855 N N . GLY A 1 108 ? -8.395 0.277 -24.416 1.00 46.84 108 GLY A N 1
ATOM 856 C CA . GLY A 1 108 ? -8.168 1.707 -24.155 1.00 46.84 108 GLY A CA 1
ATOM 857 C C . GLY A 1 108 ? -7.385 2.521 -25.200 1.00 46.84 108 GLY A C 1
ATOM 858 O O . GLY A 1 108 ? -6.271 2.200 -25.593 1.00 46.84 108 GLY A O 1
ATOM 859 N N . ASP A 1 109 ? -7.941 3.675 -25.566 1.00 47.41 109 ASP A N 1
ATOM 860 C CA . ASP A 1 109 ? -7.518 4.642 -26.603 1.00 47.41 109 ASP A CA 1
ATOM 861 C C . ASP A 1 109 ? -6.097 5.265 -26.460 1.00 47.41 109 ASP A C 1
ATOM 863 O O . ASP A 1 109 ? -5.769 6.237 -27.130 1.00 47.41 109 ASP A O 1
ATOM 867 N N . TYR A 1 110 ? -5.219 4.713 -25.616 1.00 49.66 110 TYR A N 1
ATOM 868 C CA . TYR A 1 110 ? -3.828 5.159 -25.421 1.00 49.66 110 TYR A CA 1
ATOM 869 C C . TYR A 1 110 ? -2.768 4.178 -25.959 1.00 49.66 110 TYR A C 1
ATOM 871 O O . TYR A 1 110 ? -1.577 4.474 -25.896 1.00 49.66 110 TYR A O 1
ATOM 879 N N . LEU A 1 111 ? -3.166 3.009 -26.477 1.00 47.91 111 LEU A N 1
ATOM 880 C CA . LEU A 1 111 ? -2.258 1.904 -26.821 1.00 47.91 111 LEU A CA 1
ATOM 881 C C . LEU A 1 111 ? -2.409 1.425 -28.272 1.00 47.91 111 LEU A C 1
ATOM 883 O O . LEU A 1 111 ? -2.493 0.230 -28.549 1.00 47.91 111 LEU A O 1
ATOM 887 N N . ARG A 1 112 ? -2.359 2.336 -29.248 1.00 47.44 112 ARG A N 1
ATOM 888 C CA . ARG A 1 112 ? -2.001 1.926 -30.618 1.00 47.44 112 ARG A CA 1
ATOM 889 C C . ARG A 1 112 ? -0.484 1.755 -30.688 1.00 47.44 112 ARG A C 1
ATOM 891 O O . ARG A 1 112 ? 0.201 2.579 -31.278 1.00 47.44 112 ARG A O 1
ATOM 898 N N . VAL A 1 113 ? 0.037 0.699 -30.054 1.00 49.16 113 VAL A N 1
ATOM 899 C CA . VAL A 1 113 ? 1.424 0.254 -30.255 1.00 49.16 113 VAL A CA 1
ATOM 900 C C . VAL A 1 113 ? 1.519 -0.212 -31.703 1.00 49.16 113 VAL A C 1
ATOM 902 O O . VAL A 1 113 ? 1.146 -1.333 -32.042 1.00 49.16 113 VAL A O 1
ATOM 905 N N . ALA A 1 114 ? 1.914 0.704 -32.579 1.00 47.88 114 ALA A N 1
ATOM 906 C CA . ALA A 1 114 ? 2.148 0.423 -33.978 1.00 47.88 114 ALA A CA 1
ATOM 907 C C . ALA A 1 114 ? 3.353 -0.522 -34.093 1.00 47.88 114 ALA A C 1
ATOM 909 O O . ALA A 1 114 ? 4.447 -0.185 -33.660 1.00 47.88 114 ALA A O 1
ATOM 910 N N . GLU A 1 115 ? 3.115 -1.721 -34.630 1.00 51.84 115 GLU A N 1
ATOM 911 C CA . GLU A 1 115 ? 4.075 -2.556 -35.375 1.00 51.84 115 GLU A CA 1
ATOM 912 C C . GLU A 1 115 ? 5.487 -2.759 -34.785 1.00 51.84 115 GLU A C 1
ATOM 914 O O . GLU A 1 115 ? 6.447 -2.981 -35.518 1.00 51.84 115 GLU A O 1
ATOM 919 N N . ALA A 1 116 ? 5.641 -2.750 -33.463 1.00 60.78 116 ALA A N 1
ATOM 920 C CA . ALA A 1 116 ? 6.879 -3.169 -32.816 1.00 60.78 116 ALA A CA 1
ATOM 921 C C . ALA A 1 116 ? 6.869 -4.696 -32.622 1.00 60.78 116 ALA A C 1
ATOM 923 O O . ALA A 1 116 ? 5.906 -5.252 -32.080 1.00 60.78 116 ALA A O 1
ATOM 924 N N . ASP A 1 117 ? 7.931 -5.383 -33.053 1.00 78.06 117 ASP A N 1
ATOM 925 C CA . ASP A 1 117 ? 8.121 -6.801 -32.744 1.00 78.06 117 ASP A CA 1
ATOM 926 C C . ASP A 1 117 ? 8.194 -7.032 -31.220 1.00 78.06 117 ASP A C 1
ATOM 928 O O . ASP A 1 117 ? 8.483 -6.126 -30.426 1.00 78.06 117 ASP A O 1
ATOM 932 N N . MET A 1 118 ? 7.910 -8.258 -30.773 1.00 82.25 118 MET A N 1
ATOM 933 C CA . MET A 1 118 ? 7.916 -8.599 -29.341 1.00 82.25 118 MET A CA 1
ATOM 934 C C . MET A 1 118 ? 9.258 -8.275 -28.663 1.00 82.25 118 MET A C 1
ATOM 936 O O . MET A 1 118 ? 9.291 -7.975 -27.468 1.00 82.25 118 MET A O 1
ATOM 940 N N . TYR A 1 119 ? 10.366 -8.305 -29.409 1.00 86.38 119 TYR A N 1
ATOM 941 C CA . TYR A 1 119 ? 11.689 -7.935 -28.913 1.00 86.38 119 TYR A CA 1
ATOM 942 C C . TYR A 1 119 ? 11.807 -6.447 -28.566 1.00 86.38 119 TYR A C 1
ATOM 944 O O . TYR A 1 119 ? 12.367 -6.091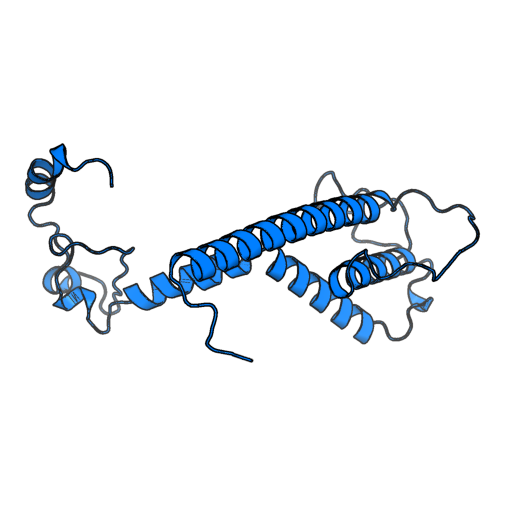 -27.520 1.00 86.38 119 TYR A O 1
ATOM 952 N N . THR A 1 120 ? 11.265 -5.574 -29.412 1.00 84.44 120 THR A N 1
ATOM 953 C CA . THR A 1 120 ? 11.227 -4.129 -29.172 1.00 84.44 120 THR A CA 1
ATOM 954 C C . THR A 1 120 ? 10.401 -3.831 -27.924 1.00 84.44 120 THR A C 1
ATOM 956 O O . THR A 1 120 ? 10.877 -3.142 -27.020 1.00 84.44 120 THR A O 1
ATOM 959 N N . TYR A 1 121 ? 9.230 -4.461 -27.790 1.00 84.56 121 TYR A N 1
ATOM 960 C CA . TYR A 1 121 ? 8.389 -4.318 -26.599 1.00 84.56 121 TYR A CA 1
ATOM 961 C C . TYR A 1 121 ? 9.078 -4.824 -25.317 1.00 84.56 121 TYR A C 1
ATOM 963 O O . TYR A 1 121 ? 9.114 -4.120 -24.306 1.00 84.56 121 TYR A O 1
ATOM 971 N N . TYR A 1 122 ? 9.713 -6.000 -25.369 1.00 87.50 122 TYR A N 1
ATOM 972 C CA . TYR A 1 122 ? 10.516 -6.549 -24.267 1.00 87.50 122 TYR A CA 1
ATOM 973 C C . TYR A 1 122 ? 11.625 -5.580 -23.824 1.00 87.50 122 TYR A C 1
ATOM 975 O O . TYR A 1 122 ? 11.827 -5.353 -22.627 1.00 87.50 122 TYR A O 1
ATOM 983 N N . THR A 1 123 ? 12.324 -4.966 -24.783 1.00 87.69 123 THR A N 1
ATOM 984 C CA . THR A 1 123 ? 13.400 -4.006 -24.503 1.00 87.69 123 THR A CA 1
ATOM 985 C C . THR A 1 123 ? 12.858 -2.744 -23.832 1.00 87.69 123 THR A C 1
ATOM 987 O O . THR A 1 123 ? 13.450 -2.274 -22.860 1.00 87.69 123 THR A O 1
ATOM 990 N N . HIS A 1 124 ? 11.710 -2.235 -24.286 1.00 84.75 124 HIS A N 1
ATOM 991 C CA . HIS A 1 124 ? 11.068 -1.051 -23.707 1.00 84.75 124 HIS A CA 1
ATOM 992 C C . HIS A 1 124 ? 10.677 -1.278 -22.242 1.00 84.75 124 HIS A C 1
ATOM 994 O O . HIS A 1 124 ? 11.016 -0.471 -21.375 1.00 84.75 124 HIS A O 1
ATOM 1000 N N . LEU A 1 125 ? 10.049 -2.417 -21.933 1.00 89.50 125 LEU A N 1
ATOM 1001 C CA . LEU A 1 125 ? 9.692 -2.775 -20.556 1.00 89.50 125 LEU A CA 1
ATOM 1002 C C . LEU A 1 125 ? 10.919 -2.828 -19.633 1.00 89.50 125 LEU A C 1
ATOM 1004 O O . LEU A 1 125 ? 10.863 -2.350 -18.497 1.00 89.50 125 LEU A O 1
ATOM 1008 N N . LYS A 1 126 ? 12.050 -3.357 -20.120 1.00 89.44 126 LYS A N 1
ATOM 1009 C CA . LYS A 1 126 ? 13.309 -3.389 -19.358 1.00 89.44 126 LYS A CA 1
ATOM 1010 C C . LYS A 1 126 ? 13.906 -2.003 -19.144 1.00 89.44 126 LYS A C 1
ATOM 1012 O O . LYS A 1 126 ? 14.411 -1.736 -18.053 1.00 89.44 126 LYS A O 1
ATOM 1017 N N . THR A 1 127 ? 13.859 -1.125 -20.145 1.00 87.62 127 THR A N 1
ATOM 1018 C CA . THR A 1 127 ? 14.313 0.267 -20.006 1.00 87.62 127 THR A CA 1
ATOM 1019 C C . THR A 1 127 ? 13.505 0.990 -18.931 1.00 87.62 127 THR A C 1
ATOM 1021 O O . THR A 1 127 ? 14.094 1.511 -17.983 1.00 87.62 127 THR A O 1
ATOM 1024 N N . ILE A 1 128 ? 12.174 0.895 -19.003 1.00 86.25 128 ILE A N 1
ATOM 1025 C CA . ILE A 1 128 ? 11.257 1.490 -18.026 1.00 86.25 128 ILE A CA 1
ATOM 1026 C C . ILE A 1 128 ? 11.501 0.932 -16.615 1.00 86.25 128 ILE A C 1
ATOM 1028 O O . ILE A 1 128 ? 11.600 1.700 -15.658 1.00 86.25 128 ILE A O 1
ATOM 1032 N N . ARG A 1 129 ? 11.663 -0.391 -16.455 1.00 88.94 129 ARG A N 1
ATOM 1033 C CA . ARG A 1 129 ? 12.004 -0.998 -15.152 1.00 88.94 129 ARG A CA 1
ATOM 1034 C C . ARG A 1 129 ? 13.281 -0.394 -14.578 1.00 88.94 129 ARG A C 1
ATOM 1036 O O . ARG A 1 129 ? 13.292 0.006 -13.418 1.00 88.94 129 ARG A O 1
ATOM 1043 N N . ASN A 1 130 ? 14.338 -0.305 -15.383 1.00 85.56 130 ASN A N 1
ATOM 1044 C CA . ASN A 1 130 ? 15.622 0.209 -14.914 1.00 85.56 130 ASN A CA 1
ATOM 1045 C C . ASN A 1 130 ? 15.529 1.677 -14.462 1.00 85.56 130 ASN A C 1
ATOM 1047 O O . ASN A 1 130 ? 16.204 2.058 -13.510 1.00 85.56 130 ASN A O 1
ATOM 1051 N N . GLU A 1 131 ? 14.708 2.504 -15.112 1.00 82.50 131 GLU A N 1
ATOM 1052 C CA . GLU A 1 131 ? 14.470 3.886 -14.670 1.00 82.50 131 GLU A CA 1
ATOM 1053 C C . GLU A 1 131 ? 13.737 3.976 -13.337 1.00 82.50 131 GLU A C 1
ATOM 1055 O O . GLU A 1 131 ? 14.040 4.847 -12.522 1.00 82.50 131 GLU A O 1
ATOM 1060 N N . ILE A 1 132 ? 12.767 3.088 -13.126 1.00 84.69 132 ILE A N 1
ATOM 1061 C CA . ILE A 1 132 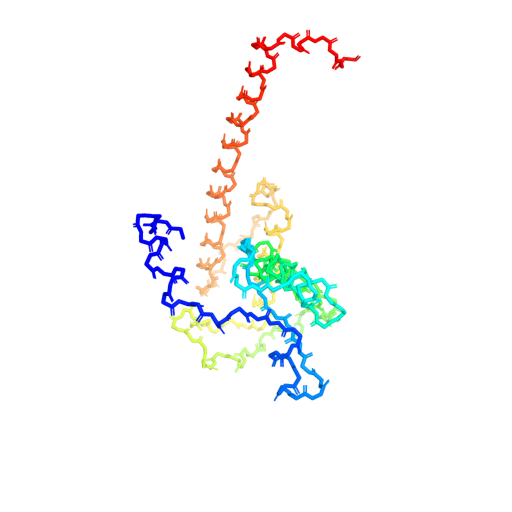? 11.996 3.001 -11.887 1.00 84.69 132 ILE A CA 1
ATOM 1062 C C . ILE A 1 132 ? 12.900 2.529 -10.736 1.00 84.69 132 ILE A C 1
ATOM 1064 O O . ILE A 1 132 ? 12.830 3.100 -9.649 1.00 84.69 132 ILE A O 1
ATOM 1068 N N . GLU A 1 133 ? 13.753 1.524 -10.961 1.00 80.75 133 GLU A N 1
ATOM 1069 C CA . GLU A 1 133 ? 14.628 0.941 -9.930 1.00 80.75 133 GLU A CA 1
ATOM 1070 C C . GLU A 1 133 ? 15.815 1.839 -9.565 1.00 80.75 133 GLU A C 1
ATOM 1072 O O . GLU A 1 133 ? 16.103 2.038 -8.386 1.00 80.75 133 GLU A O 1
ATOM 1077 N N . TRP A 1 134 ? 16.508 2.389 -10.565 1.00 76.44 134 TRP A N 1
ATOM 1078 C CA . TRP A 1 134 ? 17.765 3.120 -10.355 1.00 76.44 134 TRP A CA 1
ATOM 1079 C C . TRP A 1 134 ? 17.598 4.641 -10.388 1.00 76.44 134 TRP A C 1
ATOM 1081 O O . TRP A 1 134 ? 18.545 5.381 -10.118 1.00 76.44 134 TRP A O 1
ATOM 1091 N N . GLY A 1 135 ? 16.385 5.116 -10.678 1.00 67.06 135 GLY A N 1
ATOM 1092 C CA . GLY A 1 135 ? 16.069 6.527 -10.828 1.00 67.06 135 GLY A CA 1
ATOM 1093 C C . GLY A 1 135 ? 16.644 7.122 -12.117 1.00 67.06 135 GLY A C 1
ATOM 1094 O O . GLY A 1 135 ? 17.733 6.783 -12.578 1.00 67.06 135 GLY A O 1
ATOM 1095 N N . ALA A 1 136 ? 15.943 8.108 -12.680 1.00 59.19 136 ALA A N 1
ATOM 1096 C CA . ALA A 1 136 ? 16.360 8.829 -13.890 1.00 59.19 136 ALA A CA 1
ATOM 1097 C C . ALA A 1 136 ? 17.695 9.608 -13.757 1.00 59.19 136 ALA A C 1
ATOM 1099 O O . ALA A 1 136 ? 18.132 10.243 -14.713 1.00 59.19 136 ALA A O 1
ATOM 1100 N N . VAL A 1 137 ? 18.326 9.606 -12.577 1.00 52.19 137 VAL A N 1
ATOM 1101 C CA . VAL A 1 137 ? 19.478 10.453 -12.226 1.00 52.19 137 VAL A CA 1
ATOM 1102 C C . VAL A 1 137 ? 20.826 9.744 -12.429 1.00 52.19 137 VAL A C 1
ATOM 1104 O O . VAL A 1 137 ? 21.842 10.425 -12.521 1.00 52.19 137 VAL A O 1
ATOM 1107 N N . LEU A 1 138 ? 20.869 8.413 -12.573 1.00 44.41 138 LEU A N 1
ATOM 1108 C CA . LEU A 1 138 ? 22.144 7.679 -12.673 1.00 44.41 138 LEU A CA 1
ATOM 1109 C C . LEU A 1 138 ? 22.612 7.347 -14.097 1.00 44.41 138 LEU A C 1
ATOM 1111 O O . LEU A 1 138 ? 23.732 6.877 -14.253 1.00 44.41 138 LEU A O 1
ATOM 1115 N N . ARG A 1 139 ? 21.834 7.641 -15.148 1.00 46.34 139 ARG A N 1
ATOM 1116 C CA . ARG A 1 139 ? 22.340 7.588 -16.535 1.00 46.34 139 ARG A CA 1
ATOM 1117 C C . ARG A 1 139 ? 22.791 8.960 -17.017 1.00 46.34 139 ARG A C 1
ATOM 1119 O O . ARG A 1 139 ? 22.259 9.509 -17.978 1.00 46.34 139 ARG A O 1
ATOM 1126 N N . GLY A 1 140 ? 23.799 9.506 -16.352 1.00 43.38 140 GLY A N 1
ATOM 1127 C CA . GLY A 1 140 ? 24.833 10.191 -17.112 1.00 43.38 140 GLY A CA 1
ATOM 1128 C C . GLY A 1 140 ? 25.704 9.109 -17.752 1.00 43.38 140 GLY A C 1
ATOM 1129 O O . GLY A 1 140 ? 26.140 8.208 -17.053 1.00 43.38 140 GLY A O 1
ATOM 1130 N N . GLU A 1 141 ? 25.941 9.198 -19.058 1.00 39.94 141 GLU A N 1
ATOM 1131 C CA . GLU A 1 141 ? 27.120 8.632 -19.747 1.00 39.94 141 GLU A CA 1
ATOM 1132 C C . GLU A 1 141 ? 27.081 7.248 -20.424 1.00 39.94 141 GLU A C 1
ATOM 1134 O O . GLU A 1 141 ? 27.975 7.010 -21.232 1.00 39.94 141 GLU A O 1
ATOM 1139 N N . GLU A 1 142 ? 26.068 6.382 -20.292 1.00 35.59 142 GLU A N 1
ATOM 1140 C CA . GLU A 1 142 ? 26.079 5.111 -21.055 1.00 35.59 142 GLU A CA 1
ATOM 1141 C C . GLU A 1 142 ? 24.993 4.985 -22.137 1.00 35.59 142 GLU A C 1
ATOM 1143 O O . GLU A 1 142 ? 23.822 4.715 -21.863 1.00 35.59 142 GLU A O 1
ATOM 1148 N N . ALA A 1 143 ? 25.490 5.092 -23.380 1.00 35.34 143 ALA A N 1
ATOM 1149 C CA . ALA A 1 143 ? 24.983 4.578 -24.658 1.00 35.34 143 ALA A CA 1
ATOM 1150 C C . ALA A 1 143 ? 24.438 5.620 -25.654 1.00 35.34 143 ALA A C 1
ATOM 1152 O O . ALA A 1 143 ? 23.238 5.735 -25.896 1.00 35.34 143 ALA A O 1
ATOM 1153 N N . GLN A 1 144 ? 25.362 6.288 -26.355 1.00 37.44 144 GLN A N 1
ATOM 1154 C CA . GLN A 1 144 ? 25.133 6.717 -27.738 1.00 37.44 144 GLN A CA 1
ATOM 1155 C C . GLN A 1 144 ? 24.887 5.470 -28.602 1.00 37.44 144 GLN A C 1
ATOM 1157 O O . GLN A 1 144 ? 25.821 4.745 -28.939 1.00 37.44 144 GLN A O 1
ATOM 1162 N N . ARG A 1 145 ? 23.629 5.207 -28.965 1.00 35.84 145 ARG A N 1
ATOM 1163 C CA . ARG A 1 145 ? 23.308 4.359 -30.120 1.00 35.84 145 ARG A CA 1
ATOM 1164 C C . ARG A 1 145 ? 23.142 5.261 -31.348 1.00 35.84 145 ARG A C 1
ATOM 1166 O O . ARG A 1 145 ? 22.496 6.301 -31.223 1.00 35.84 145 ARG A O 1
ATOM 1173 N N . PRO A 1 146 ? 23.723 4.913 -32.511 1.00 33.41 146 PRO A N 1
ATOM 1174 C CA . PRO A 1 146 ? 23.531 5.689 -33.727 1.00 33.41 146 PRO A CA 1
ATOM 1175 C C . PRO A 1 146 ? 22.058 5.650 -34.142 1.00 33.41 146 PRO A C 1
ATOM 1177 O O . PRO A 1 146 ? 21.405 4.607 -34.084 1.00 33.41 146 PRO A O 1
ATOM 1180 N N . ALA A 1 147 ? 21.552 6.826 -34.503 1.00 39.16 147 ALA A N 1
ATOM 1181 C CA . ALA A 1 147 ? 20.182 7.059 -34.915 1.00 39.16 147 ALA A CA 1
ATOM 1182 C C . ALA A 1 147 ? 19.931 6.448 -36.298 1.00 39.16 147 ALA A C 1
ATOM 1184 O O . ALA A 1 147 ? 20.251 7.058 -37.314 1.00 39.16 147 ALA A O 1
ATOM 1185 N N . GLU A 1 148 ? 19.327 5.265 -36.337 1.00 34.03 148 GLU A N 1
ATOM 1186 C CA . GLU A 1 148 ? 18.669 4.751 -37.537 1.00 34.03 148 GLU A CA 1
ATOM 1187 C C . GLU A 1 148 ? 17.242 4.327 -37.178 1.00 34.03 148 GLU A C 1
ATOM 1189 O O . GLU A 1 148 ? 17.021 3.341 -36.482 1.00 34.03 148 GLU A O 1
ATOM 1194 N N . GLN A 1 149 ? 16.307 5.176 -37.620 1.00 42.56 149 GLN A N 1
ATOM 1195 C CA . GLN A 1 149 ? 14.902 4.915 -37.957 1.00 42.56 149 GLN A CA 1
ATOM 1196 C C . GLN A 1 149 ? 14.189 3.814 -37.150 1.00 42.56 149 GLN A C 1
ATOM 1198 O O . GLN A 1 149 ? 14.205 2.648 -37.530 1.00 42.56 149 GLN A O 1
ATOM 1203 N N . ALA A 1 150 ? 13.446 4.202 -36.110 1.00 34.97 150 ALA A N 1
ATOM 1204 C CA . ALA A 1 150 ? 12.386 3.366 -35.550 1.00 34.97 150 ALA A CA 1
ATOM 1205 C C . ALA A 1 150 ? 11.192 4.242 -35.149 1.00 34.97 150 ALA A C 1
ATOM 1207 O O . ALA A 1 150 ? 11.349 5.254 -34.470 1.00 34.97 150 ALA A O 1
ATOM 1208 N N . ALA A 1 151 ? 10.018 3.876 -35.657 1.00 41.66 151 ALA A N 1
ATOM 1209 C CA . ALA A 1 151 ? 8.768 4.610 -35.551 1.00 41.66 151 ALA A CA 1
ATOM 1210 C C . ALA A 1 151 ? 8.144 4.488 -34.151 1.00 41.66 151 ALA A C 1
ATOM 1212 O O . ALA A 1 151 ? 7.902 3.377 -33.695 1.00 41.66 151 ALA A O 1
ATOM 1213 N N . GLU A 1 152 ? 7.892 5.641 -33.519 1.00 51.34 152 GLU A N 1
ATOM 1214 C CA . GLU A 1 152 ? 6.897 5.926 -32.465 1.00 51.34 152 GLU A CA 1
ATOM 1215 C C . GLU A 1 152 ? 6.574 4.802 -31.449 1.00 51.34 152 GLU A C 1
ATOM 1217 O O . GLU A 1 152 ? 5.492 4.210 -31.483 1.00 51.34 152 GLU A O 1
ATOM 1222 N N . PRO A 1 153 ? 7.470 4.556 -30.469 1.00 51.31 153 PRO A N 1
ATOM 1223 C CA . PRO A 1 153 ? 7.064 4.026 -29.166 1.00 51.31 153 PRO A CA 1
ATOM 1224 C C . PRO A 1 153 ? 7.772 4.754 -27.991 1.00 51.31 153 PRO A C 1
ATOM 1226 O O . PRO A 1 153 ? 7.772 4.264 -26.862 1.00 51.31 153 PRO A O 1
ATOM 1229 N N . GLU A 1 154 ? 8.375 5.925 -28.247 1.00 59.84 154 GLU A N 1
ATOM 1230 C CA . GLU A 1 154 ? 9.133 6.747 -27.280 1.00 59.84 154 GLU A CA 1
ATOM 1231 C C . GLU A 1 154 ? 8.245 7.577 -26.326 1.00 59.84 154 GLU A C 1
ATOM 1233 O O . GLU A 1 154 ? 8.715 8.050 -25.290 1.00 59.84 154 GLU A O 1
ATOM 1238 N N . GLU A 1 155 ? 6.960 7.769 -26.634 1.00 69.00 155 GLU A N 1
ATOM 1239 C CA . GLU A 1 155 ? 6.119 8.751 -25.934 1.00 69.00 155 GLU A CA 1
ATOM 1240 C C . GLU A 1 155 ? 5.844 8.385 -24.462 1.00 69.00 155 GLU A C 1
ATOM 1242 O O . GLU A 1 155 ? 5.972 9.235 -23.581 1.00 69.00 155 GLU A O 1
ATOM 1247 N N . LEU A 1 156 ? 5.545 7.114 -24.160 1.00 65.88 156 LEU A N 1
ATOM 1248 C CA . LEU A 1 156 ? 5.249 6.662 -22.790 1.00 65.88 156 LEU A CA 1
ATOM 1249 C C . LEU A 1 156 ? 6.483 6.659 -21.883 1.00 65.88 156 LEU A C 1
ATOM 1251 O O . LEU A 1 156 ? 6.387 7.014 -20.708 1.00 65.88 156 LEU A O 1
ATOM 1255 N N . GLU A 1 157 ? 7.640 6.278 -22.425 1.00 68.75 157 GLU A N 1
ATOM 1256 C CA . GLU A 1 157 ? 8.913 6.321 -21.704 1.00 68.75 157 GLU A CA 1
ATOM 1257 C C . GLU A 1 157 ? 9.274 7.774 -21.373 1.00 68.75 157 GLU A C 1
ATOM 1259 O O . GLU A 1 157 ? 9.527 8.112 -20.217 1.00 68.75 157 GLU A O 1
ATOM 1264 N N . ASN A 1 158 ? 9.198 8.666 -22.362 1.00 75.44 158 ASN A N 1
ATOM 1265 C CA . ASN A 1 158 ? 9.469 10.088 -22.172 1.00 75.44 158 ASN A CA 1
ATOM 1266 C C . ASN A 1 158 ? 8.492 10.745 -21.185 1.00 75.44 158 ASN A C 1
ATOM 1268 O O . ASN A 1 158 ? 8.912 11.536 -20.331 1.00 75.44 158 ASN A O 1
ATOM 1272 N N . LEU A 1 159 ? 7.208 10.388 -21.247 1.00 78.12 159 LEU A N 1
ATOM 1273 C CA . LEU A 1 159 ? 6.187 10.876 -20.324 1.00 78.12 159 LEU A CA 1
ATOM 1274 C C . LEU A 1 159 ? 6.451 10.396 -18.889 1.00 78.12 159 LEU A C 1
ATOM 1276 O O . LEU A 1 159 ? 6.427 11.196 -17.948 1.00 78.12 159 LEU A O 1
ATOM 1280 N N . LEU A 1 160 ? 6.768 9.111 -18.708 1.00 77.81 160 LEU A N 1
ATOM 1281 C CA . LEU A 1 160 ? 7.119 8.555 -17.403 1.00 77.81 160 LEU A CA 1
ATOM 1282 C C . LEU A 1 160 ? 8.378 9.223 -16.833 1.00 77.81 160 LEU A C 1
ATOM 1284 O O . LEU A 1 160 ? 8.361 9.671 -15.683 1.00 77.81 160 LEU A O 1
ATOM 1288 N N . ARG A 1 161 ? 9.439 9.356 -17.640 1.00 80.12 161 ARG A N 1
ATOM 1289 C CA . ARG A 1 161 ? 10.680 10.059 -17.273 1.00 80.12 161 ARG A CA 1
ATOM 1290 C C . ARG A 1 161 ? 10.391 11.476 -16.791 1.00 80.12 161 ARG A C 1
ATOM 1292 O O . ARG A 1 161 ? 10.900 11.890 -15.745 1.00 80.12 161 ARG A O 1
ATOM 1299 N N . PHE A 1 162 ? 9.568 12.220 -17.531 1.00 82.38 162 PHE A N 1
ATOM 1300 C CA . PHE A 1 162 ? 9.182 13.583 -17.178 1.00 82.38 162 PHE A CA 1
ATOM 1301 C C . PHE A 1 162 ? 8.482 13.637 -15.814 1.00 82.38 162 PHE A C 1
ATOM 1303 O O . PHE A 1 162 ? 8.883 14.416 -14.941 1.00 82.38 162 PHE A O 1
ATOM 1310 N N . HIS A 1 163 ? 7.488 12.774 -15.590 1.00 83.94 163 HIS A N 1
ATOM 1311 C CA . HIS A 1 163 ? 6.745 12.734 -14.331 1.00 83.94 163 HIS A CA 1
ATOM 1312 C C . HIS A 1 163 ? 7.603 12.296 -13.141 1.00 83.94 163 HIS A C 1
ATOM 1314 O O . HIS A 1 163 ? 7.543 12.936 -12.089 1.00 83.94 163 HIS A O 1
ATOM 1320 N N . LEU A 1 164 ? 8.439 11.264 -13.295 1.00 83.25 164 LEU A N 1
ATOM 1321 C CA . LEU A 1 164 ? 9.327 10.791 -12.229 1.00 83.25 164 LEU A CA 1
ATOM 1322 C C . LEU A 1 164 ? 10.360 11.854 -11.844 1.00 83.25 164 LEU A C 1
ATOM 1324 O O . LEU A 1 164 ? 10.578 12.097 -10.657 1.00 83.25 164 LEU A O 1
ATOM 1328 N N . LYS A 1 165 ? 10.948 12.547 -12.827 1.00 83.19 165 LYS A N 1
ATOM 1329 C CA . LYS A 1 165 ? 11.890 13.647 -12.577 1.00 83.19 165 LYS A CA 1
ATOM 1330 C C . LYS A 1 165 ? 11.219 14.819 -11.859 1.00 83.19 165 LYS A C 1
ATOM 1332 O O . LYS A 1 165 ? 11.793 15.372 -10.919 1.00 83.19 165 LYS A O 1
ATOM 1337 N N . GLY A 1 166 ? 10.007 15.186 -12.280 1.00 84.38 166 GLY A N 1
ATOM 1338 C CA . GLY A 1 166 ? 9.215 16.230 -11.631 1.00 84.38 166 GLY A CA 1
ATOM 1339 C C . GLY A 1 166 ? 8.884 15.881 -10.180 1.00 84.38 166 GLY A C 1
ATOM 1340 O O . GLY A 1 166 ? 9.144 16.679 -9.278 1.00 84.38 166 GLY A O 1
ATOM 1341 N N . LEU A 1 167 ? 8.382 14.665 -9.946 1.00 86.31 167 LEU A N 1
ATOM 1342 C CA . LEU A 1 167 ? 8.053 14.165 -8.613 1.00 86.31 167 LEU A CA 1
ATOM 1343 C C . LEU A 1 167 ? 9.286 14.125 -7.704 1.00 86.31 167 LEU A C 1
ATOM 1345 O O . LEU A 1 167 ? 9.225 14.630 -6.585 1.00 86.31 167 LEU A O 1
ATOM 1349 N N . TYR A 1 168 ? 10.411 13.598 -8.196 1.00 82.44 168 TYR A N 1
ATOM 1350 C CA . TYR A 1 168 ? 11.680 13.581 -7.467 1.00 82.44 168 TYR A CA 1
ATOM 1351 C C . TYR A 1 168 ? 12.088 14.992 -7.029 1.00 82.44 168 TYR A C 1
ATOM 1353 O O . TYR A 1 168 ? 12.308 15.229 -5.844 1.00 82.44 168 TYR A O 1
ATOM 1361 N N . GLY A 1 169 ? 12.096 15.958 -7.954 1.00 83.69 169 GLY A N 1
ATOM 136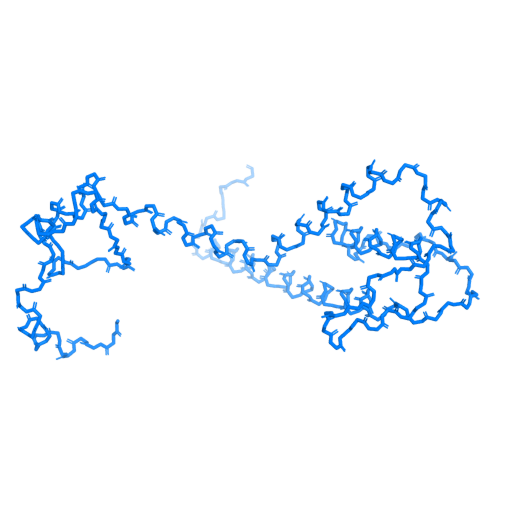2 C CA . GLY A 1 169 ? 12.480 17.336 -7.645 1.00 83.69 169 GLY A CA 1
ATOM 1363 C C . GLY A 1 169 ? 11.578 18.008 -6.603 1.00 83.69 169 GLY A C 1
ATOM 1364 O O . GLY A 1 169 ? 12.070 18.741 -5.741 1.00 83.69 169 GLY A O 1
ATOM 1365 N N . VAL A 1 170 ? 10.265 17.755 -6.650 1.00 90.88 170 VAL A N 1
ATOM 1366 C CA . VAL A 1 170 ? 9.316 18.262 -5.644 1.00 90.88 170 VAL A CA 1
ATOM 1367 C C . VAL A 1 170 ? 9.572 17.620 -4.283 1.00 90.88 170 VAL A C 1
ATOM 1369 O O . VAL A 1 170 ? 9.684 18.338 -3.289 1.00 90.88 170 VAL A O 1
ATOM 1372 N N . LEU A 1 171 ? 9.712 16.293 -4.233 1.00 87.19 171 LEU A N 1
ATOM 1373 C CA . LEU A 1 171 ? 9.959 15.567 -2.988 1.00 87.19 171 LEU A CA 1
ATOM 1374 C C . LEU A 1 171 ? 11.277 15.998 -2.341 1.00 87.19 171 LEU A C 1
ATOM 1376 O O . LEU A 1 171 ? 11.275 16.308 -1.157 1.00 87.19 171 LEU A O 1
ATOM 1380 N N . THR A 1 172 ? 12.365 16.140 -3.105 1.00 87.19 172 THR A N 1
ATOM 1381 C CA . THR A 1 172 ? 13.651 16.639 -2.589 1.00 87.19 172 THR A CA 1
ATOM 1382 C C . THR A 1 172 ? 13.509 18.015 -1.937 1.00 87.19 172 THR A C 1
ATOM 1384 O O . THR A 1 172 ? 14.019 18.236 -0.838 1.00 87.19 172 THR A O 1
ATOM 1387 N N . LYS A 1 173 ? 12.783 18.942 -2.578 1.00 92.88 173 LYS A N 1
ATOM 1388 C CA . LYS A 1 173 ? 12.536 20.272 -2.004 1.00 92.88 173 LYS A CA 1
ATOM 1389 C C . LYS A 1 173 ? 11.736 20.181 -0.708 1.00 92.88 173 LYS A C 1
ATOM 1391 O O . LYS A 1 173 ? 12.131 20.799 0.277 1.00 92.88 173 LYS A O 1
ATOM 1396 N N . LEU A 1 174 ? 10.648 19.413 -0.691 1.00 94.12 174 LEU A N 1
ATOM 1397 C CA . LEU A 1 174 ? 9.820 19.232 0.506 1.00 94.12 174 LEU A CA 1
ATOM 1398 C C . LEU A 1 174 ? 10.603 18.576 1.651 1.00 94.12 174 LEU A C 1
ATOM 1400 O O . LEU A 1 174 ? 10.470 19.002 2.794 1.00 94.12 174 LEU A O 1
ATOM 1404 N N . THR A 1 175 ? 11.464 17.602 1.351 1.00 90.75 175 THR A N 1
ATOM 1405 C CA . THR A 1 175 ? 12.362 16.984 2.334 1.00 90.75 175 THR A CA 1
ATOM 1406 C C . THR A 1 175 ? 13.329 18.006 2.932 1.00 90.75 175 THR A C 1
ATOM 1408 O O . THR A 1 175 ? 13.490 18.023 4.149 1.00 90.75 175 THR A O 1
ATOM 1411 N N . SER A 1 176 ? 13.915 18.901 2.123 1.00 94.06 176 SER A N 1
ATOM 1412 C CA . SER A 1 176 ? 14.755 19.997 2.643 1.00 94.06 176 SER A CA 1
ATOM 1413 C C . SER A 1 176 ? 13.979 20.879 3.618 1.00 94.06 176 SER A C 1
ATOM 1415 O O . SER A 1 176 ? 14.430 21.099 4.737 1.00 94.06 176 SER A O 1
ATOM 1417 N N . HIS A 1 177 ? 12.768 21.304 3.243 1.00 95.31 177 HIS A N 1
ATOM 1418 C CA . HIS A 1 177 ? 11.933 22.154 4.099 1.00 95.31 177 HIS A CA 1
ATOM 1419 C C . HIS A 1 177 ? 11.543 21.452 5.409 1.00 95.31 177 HIS A C 1
ATOM 1421 O O . HIS A 1 177 ? 11.534 22.078 6.467 1.00 95.31 177 HIS A O 1
ATOM 1427 N N . ALA A 1 178 ? 11.234 20.153 5.360 1.00 94.12 178 ALA A N 1
ATOM 1428 C CA . ALA A 1 178 ? 10.914 19.371 6.552 1.00 94.12 178 ALA A CA 1
ATOM 1429 C C . ALA A 1 178 ? 12.118 19.251 7.505 1.00 94.12 178 ALA A C 1
ATOM 1431 O O . ALA A 1 178 ? 11.956 19.373 8.722 1.00 94.12 178 ALA A O 1
ATOM 1432 N N . ASN A 1 179 ? 13.322 19.060 6.959 1.00 92.00 179 ASN A N 1
ATOM 1433 C CA . ASN A 1 179 ? 14.559 19.021 7.739 1.00 92.00 179 ASN A CA 1
ATOM 1434 C C . ASN A 1 179 ? 14.873 20.390 8.352 1.00 92.00 179 ASN A C 1
ATOM 1436 O O . ASN A 1 179 ? 15.092 20.476 9.555 1.00 92.00 179 ASN A O 1
ATOM 1440 N N . GLU A 1 180 ? 14.786 21.467 7.569 1.00 94.94 180 GLU A N 1
ATOM 1441 C CA . GLU A 1 180 ? 14.979 22.840 8.053 1.00 94.94 180 GLU A CA 1
ATOM 1442 C C . GLU A 1 180 ? 14.008 23.193 9.187 1.00 94.94 180 GLU A C 1
ATOM 1444 O O . GLU A 1 180 ? 14.412 23.773 10.196 1.00 94.94 180 GLU A O 1
ATOM 1449 N N . LEU A 1 181 ? 12.732 22.814 9.060 1.00 93.44 181 LEU A N 1
ATOM 1450 C CA . LEU A 1 181 ? 11.736 22.992 10.117 1.00 93.44 181 LEU A CA 1
ATOM 1451 C C . LEU A 1 181 ? 12.112 22.210 11.381 1.00 93.44 181 LEU A C 1
ATOM 1453 O O . LEU A 1 181 ? 12.016 22.739 12.488 1.00 93.44 181 LEU A O 1
ATOM 1457 N N . THR A 1 182 ? 12.546 20.961 11.213 1.00 91.50 182 THR A N 1
ATOM 1458 C CA . THR A 1 182 ? 12.964 20.090 12.317 1.00 91.50 182 THR A CA 1
ATOM 1459 C C . THR A 1 182 ? 14.175 20.667 13.046 1.00 91.50 182 THR A C 1
ATOM 1461 O O . THR A 1 182 ? 14.201 20.696 14.276 1.00 91.50 182 THR A O 1
ATOM 1464 N N . ASP A 1 183 ? 15.162 21.166 12.309 1.00 91.19 183 ASP A N 1
ATOM 1465 C CA . ASP A 1 183 ? 16.378 21.740 12.877 1.00 91.19 183 ASP A CA 1
ATOM 1466 C C . ASP A 1 183 ? 16.102 23.071 13.574 1.00 91.19 183 ASP A C 1
ATOM 1468 O O . ASP A 1 183 ? 16.579 23.288 14.689 1.00 91.19 183 ASP A O 1
ATOM 1472 N N . ARG A 1 184 ? 15.248 23.923 12.992 1.00 89.88 184 ARG A N 1
ATOM 1473 C CA . ARG A 1 184 ? 14.756 25.133 13.664 1.00 89.88 184 ARG A CA 1
ATOM 1474 C C . ARG A 1 184 ? 14.023 24.802 14.956 1.00 89.88 184 ARG A C 1
ATOM 1476 O O . ARG A 1 184 ? 14.307 25.401 15.984 1.00 89.88 184 ARG A O 1
ATOM 1483 N N . TYR A 1 185 ? 13.133 23.814 14.935 1.00 89.38 185 TYR A N 1
ATOM 1484 C CA . TYR A 1 185 ? 12.425 23.392 16.139 1.00 89.38 185 TYR A CA 1
ATOM 1485 C C . TYR A 1 185 ? 13.392 22.918 17.233 1.00 89.38 185 TYR A C 1
ATOM 1487 O O . TYR A 1 185 ? 13.272 23.361 18.371 1.00 89.38 185 TYR A O 1
ATOM 1495 N N . LYS A 1 186 ? 14.396 22.094 16.889 1.00 87.12 186 LYS A N 1
ATOM 1496 C CA . LYS A 1 186 ? 15.450 21.647 17.824 1.00 87.12 186 LYS A CA 1
ATOM 1497 C C . LYS A 1 186 ? 16.250 22.807 18.427 1.00 87.12 186 LYS A C 1
ATOM 1499 O O . LYS A 1 186 ? 16.642 22.715 19.591 1.00 87.12 186 LYS A O 1
ATOM 1504 N N . GLN A 1 187 ? 16.504 23.862 17.651 1.00 87.44 187 GLN A N 1
ATOM 1505 C CA . GLN A 1 187 ? 17.192 25.071 18.115 1.00 87.44 187 GLN A CA 1
ATOM 1506 C C . GLN A 1 187 ? 16.337 25.854 19.121 1.00 87.44 187 GLN A C 1
ATOM 1508 O O . GLN A 1 187 ? 16.842 26.214 20.181 1.00 87.44 187 GLN A O 1
ATOM 1513 N N . GLU A 1 188 ? 15.046 26.045 18.840 1.00 85.62 188 GLU A N 1
ATOM 1514 C CA . GLU A 1 188 ? 14.114 26.785 19.711 1.00 85.62 188 GLU A CA 1
ATOM 1515 C C . GLU A 1 188 ? 13.898 26.106 21.073 1.00 85.62 188 GLU A C 1
ATOM 1517 O O . GLU A 1 188 ? 13.786 26.772 22.099 1.00 85.62 188 GLU A O 1
ATOM 1522 N N . ILE A 1 189 ? 13.881 24.770 21.112 1.00 89.19 189 ILE A N 1
ATOM 1523 C CA . ILE A 1 189 ? 13.707 23.999 22.358 1.00 89.19 189 ILE A CA 1
ATOM 1524 C C . ILE A 1 189 ? 15.031 23.649 23.060 1.00 89.19 189 ILE A C 1
ATOM 1526 O O . ILE A 1 189 ? 15.019 22.946 24.069 1.00 89.19 189 ILE A O 1
ATOM 1530 N N . GLY A 1 190 ? 16.174 24.114 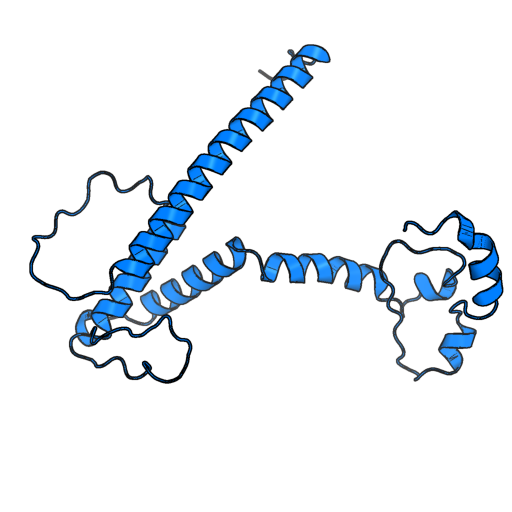22.540 1.00 72.88 190 GLY A N 1
ATOM 1531 C CA . GLY A 1 190 ? 17.482 23.960 23.186 1.00 72.88 190 GLY A CA 1
ATOM 1532 C C . GLY A 1 190 ? 18.058 22.536 23.200 1.00 72.88 190 GLY A C 1
ATOM 1533 O O . GLY A 1 190 ? 18.893 22.232 24.047 1.00 72.88 190 GLY A O 1
ATOM 1534 N N . ILE A 1 191 ? 17.658 21.654 22.273 1.00 64.19 191 ILE A N 1
ATOM 1535 C CA . ILE A 1 191 ? 18.148 20.255 22.195 1.00 64.19 191 ILE A CA 1
ATOM 1536 C C . ILE A 1 191 ? 19.492 20.138 21.437 1.00 64.19 191 ILE A C 1
ATOM 1538 O O . ILE A 1 191 ? 20.021 19.043 21.246 1.00 64.19 191 ILE A O 1
ATOM 1542 N N . ALA A 1 192 ? 20.104 21.257 21.039 1.00 56.97 192 ALA A N 1
ATOM 1543 C CA . ALA A 1 192 ? 21.414 21.302 20.383 1.00 56.97 192 ALA A CA 1
ATOM 1544 C C . ALA A 1 192 ? 22.560 20.876 21.334 1.00 56.97 192 ALA A C 1
ATOM 1546 O O . ALA A 1 192 ? 23.338 21.703 21.796 1.00 56.97 192 ALA A O 1
ATOM 1547 N N . GLY A 1 193 ? 22.648 19.587 21.670 1.00 56.38 193 GLY A N 1
ATOM 1548 C CA . GLY A 1 193 ? 23.683 19.068 22.567 1.00 56.38 193 GLY A CA 1
ATOM 1549 C C . GLY A 1 193 ? 23.668 17.569 22.880 1.00 56.38 193 GLY A C 1
ATOM 1550 O O . GLY A 1 193 ? 24.530 17.129 23.631 1.00 56.38 193 GLY A O 1
ATOM 1551 N N . TRP A 1 194 ? 22.752 16.762 22.333 1.00 52.00 194 TRP A N 1
ATOM 1552 C CA . TRP A 1 194 ? 22.749 15.308 22.562 1.00 52.00 194 TRP A CA 1
ATOM 1553 C C . TRP A 1 194 ? 22.909 14.562 21.237 1.00 52.00 194 TRP A C 1
ATOM 1555 O O . TRP A 1 194 ? 21.928 14.314 20.541 1.00 52.00 194 TRP A O 1
ATOM 1565 N N . GLY A 1 195 ? 24.152 14.223 20.889 1.00 54.66 195 GLY A N 1
ATOM 1566 C CA . GLY A 1 195 ? 24.460 13.310 19.784 1.00 54.66 195 GLY A CA 1
ATOM 1567 C C . GLY A 1 195 ? 25.512 13.820 18.801 1.00 54.66 195 GLY A C 1
ATOM 1568 O O . GLY A 1 195 ? 25.212 13.977 17.620 1.00 54.66 195 GLY A O 1
ATOM 1569 N N . GLN A 1 196 ? 26.731 14.058 19.289 1.00 40.47 196 GLN A N 1
ATOM 1570 C CA . GLN A 1 196 ? 27.944 13.664 18.564 1.00 40.47 196 GLN A CA 1
ATOM 1571 C C . GLN A 1 196 ? 28.509 12.424 19.248 1.00 40.47 196 GLN A C 1
ATOM 1573 O O . GLN A 1 196 ? 28.425 12.379 20.498 1.00 40.47 196 GLN A O 1
#

Foldseek 3Di:
DPPPVCVVVVLVVCPPQEAEVVVVVPDDPLAADEDADDDDCSRYDPCRCPDPRYCHVVVVVVVVVVVVCPDPVVVLVVLLVVLVVVVVVCPDLVVQPPADPPPQDDDDPPDPPPDDTSSRVNVVSVVLNCCSVVNPPPPDPDDDDDDDDDDDPCPVVVVSNVVRVVVVVVVVVVVVVVVVVVVVVCVVVVVVPPDD